Protein AF-A0A969TXZ0-F1 (afdb_monomer)

Foldseek 3Di:
DPPQQFQDKAWEFQDAPNDGPDIDMDTDRPHNDDDDPVRNVVVNVVSPVVSVVVNVVVVVVVVVVVVVVVVVLLVVQVVQCVVVVVVPLVGAGDADPDPSNVVSVVVNVVSVVVVVVVVVVVVVVVVVVVVVVVVVVVVVVVVVVVVVVVVVVVVVVVVVVVVVVVVVVVVVVVVVVVVVVVVVVVVVVVVLVVLVVLLVVLVVLLVVLVVVLVVLVVVLVVLVVVLVVLVVQLVVLVVQLVVLVVQLVVLVVVPPVSVVSNVVSVVSNVVSVVSNVVSVVVNVVSVVSNVVSVVSSVVSVVSSVVSVVVSVVSVD

Mean predicted aligned error: 15.04 Å

Radius of gyration: 91.92 Å; Cα contacts (8 Å, |Δi|>4): 209; chains: 1; bounding box: 161×33×243 Å

Nearest PDB structures (foldseek):
  3ja6-assembly1_H  TM=8.086E-01  e=2.091E-06  Escherichia coli
  3zx6-assembly1_B  TM=7.029E-01  e=2.644E-06  Archaeoglobus fulgidus DSM 4304
  8c5v-assembly1_I  TM=4.673E-01  e=7.355E-08  Escherichia coli
  5xg2-assembly1_A  TM=8.394E-01  e=2.316E+00  Pyrococcus yayanosii CH1

pLDDT: mean 90.19, std 7.58, range [43.88, 98.38]

Sequence (316 aa):
MAAFNVKANLVAPLNVGGELIGLLIAHQCLEPRNWDNVEIDFFAQIAIQVGLALDRASLLEAQKVAKEQLQRRALGLLMEVEPIGKGDLTIRAKVTDDEIGTLADSYNSTVENLCKIVKQVKVAAQQVAITTNQNEAIAQALTEGAEQQSEETAAALKRIQTMTDSIFAVASSIEQAETAVRHASKAVETGDNAMNRTVDGMMAIQQTTAQTAKKVKKLGESSQEISKVISLISNFASQTNLLALNASIEAARAGEEGRGFAIVAEEVRILAQQSAEATGEIEKIVAAIQRETKEVVAAMEEGTEQAIAGSGLVDE

Structure (mmCIF, N/CA/C/O backbone):
data_AF-A0A969TXZ0-F1
#
_entry.id   AF-A0A969TXZ0-F1
#
loop_
_atom_site.group_PDB
_atom_site.id
_atom_site.type_symbol
_atom_site.label_atom_id
_atom_site.label_alt_id
_atom_site.label_comp_id
_atom_site.label_asym_id
_atom_site.label_entity_id
_atom_site.label_seq_id
_atom_site.pdbx_PDB_ins_code
_atom_site.Cartn_x
_atom_site.Cartn_y
_atom_site.Cartn_z
_atom_site.occupancy
_atom_site.B_iso_or_equiv
_atom_site.auth_seq_id
_atom_site.auth_comp_id
_atom_site.auth_asym_id
_atom_site.auth_atom_id
_atom_site.pdbx_PDB_model_num
ATOM 1 N N . MET A 1 1 ? 66.457 20.605 -130.710 1.00 43.88 1 MET A N 1
ATOM 2 C CA . MET A 1 1 ? 67.271 19.415 -130.388 1.00 43.88 1 MET A CA 1
ATOM 3 C C . MET A 1 1 ? 68.045 19.047 -131.635 1.00 43.88 1 MET A C 1
ATOM 5 O O . MET A 1 1 ? 67.426 18.733 -132.641 1.00 43.88 1 MET A O 1
ATOM 9 N N . ALA A 1 2 ? 69.367 19.210 -131.601 1.00 46.53 2 ALA A N 1
ATOM 10 C CA . ALA A 1 2 ? 70.243 18.771 -132.680 1.00 46.53 2 ALA A CA 1
ATOM 11 C C . ALA A 1 2 ? 70.043 17.265 -132.904 1.00 46.53 2 ALA A C 1
ATOM 13 O O . ALA A 1 2 ? 69.946 16.521 -131.929 1.00 46.53 2 ALA A O 1
ATOM 14 N N . ALA A 1 3 ? 69.942 16.824 -134.160 1.00 55.19 3 ALA A N 1
ATOM 15 C CA . ALA A 1 3 ? 69.933 15.402 -134.474 1.00 55.19 3 ALA A CA 1
ATOM 16 C C . ALA A 1 3 ? 71.273 14.825 -134.005 1.00 55.19 3 ALA A C 1
ATOM 18 O O . ALA A 1 3 ? 72.313 15.098 -134.608 1.00 55.19 3 ALA A O 1
ATOM 19 N N . PHE A 1 4 ? 71.264 14.102 -132.882 1.00 63.69 4 PHE A N 1
ATOM 20 C CA . PHE A 1 4 ? 72.437 13.372 -132.426 1.00 63.69 4 PHE A CA 1
ATOM 21 C C . PHE A 1 4 ? 72.821 12.428 -133.559 1.00 63.69 4 PHE A C 1
ATOM 23 O O . PHE A 1 4 ? 72.035 11.571 -133.956 1.00 63.69 4 PHE A O 1
ATOM 30 N N . ASN A 1 5 ? 73.998 12.638 -134.137 1.00 74.62 5 ASN A N 1
ATOM 31 C CA . ASN A 1 5 ? 74.473 11.887 -135.290 1.00 74.62 5 ASN A CA 1
ATOM 32 C C . ASN A 1 5 ? 74.999 10.526 -134.800 1.00 74.62 5 ASN A C 1
ATOM 34 O O . ASN A 1 5 ? 76.179 10.223 -134.942 1.00 74.62 5 ASN A O 1
ATOM 38 N N . VAL A 1 6 ? 74.140 9.756 -134.120 1.00 79.12 6 VAL A N 1
ATOM 39 C CA . VAL A 1 6 ? 74.495 8.521 -133.412 1.00 79.12 6 VAL A CA 1
ATOM 40 C C . VAL A 1 6 ? 75.071 7.535 -134.421 1.00 79.12 6 VAL A C 1
ATOM 42 O O . VAL A 1 6 ? 74.392 7.114 -135.355 1.00 79.12 6 VAL A O 1
ATOM 45 N N . LYS A 1 7 ? 76.344 7.186 -134.240 1.00 79.25 7 LYS A N 1
ATOM 46 C CA . LYS A 1 7 ? 77.072 6.231 -135.081 1.00 79.25 7 LYS A CA 1
ATOM 47 C C . LYS A 1 7 ? 77.151 4.840 -134.447 1.00 79.25 7 LYS A C 1
ATOM 49 O O . LYS A 1 7 ? 77.321 3.874 -135.179 1.00 79.25 7 LYS A O 1
ATOM 54 N N . ALA A 1 8 ? 76.994 4.734 -133.125 1.00 81.75 8 ALA A N 1
ATOM 55 C CA . ALA A 1 8 ? 76.817 3.476 -132.394 1.00 81.75 8 ALA A CA 1
ATOM 56 C C . ALA A 1 8 ? 76.054 3.714 -131.077 1.00 81.75 8 ALA A C 1
ATOM 58 O O . ALA A 1 8 ? 76.125 4.806 -130.504 1.00 81.75 8 ALA A O 1
ATOM 59 N N . ASN A 1 9 ? 75.336 2.704 -130.579 1.00 84.94 9 ASN A N 1
ATOM 60 C CA . ASN A 1 9 ? 74.661 2.749 -129.282 1.00 84.94 9 ASN A CA 1
ATOM 61 C C . ASN A 1 9 ? 74.889 1.468 -128.474 1.00 84.94 9 ASN A C 1
ATOM 63 O O . ASN A 1 9 ? 75.177 0.408 -129.021 1.00 84.94 9 ASN A O 1
ATOM 67 N N . LEU A 1 10 ? 74.749 1.599 -127.162 1.00 86.62 10 LEU A N 1
ATOM 68 C CA . LEU A 1 10 ? 74.739 0.502 -126.213 1.00 86.62 10 LEU A CA 1
ATOM 69 C C . LEU A 1 10 ? 73.491 0.666 -125.351 1.00 86.62 10 LEU A C 1
ATOM 71 O O . LEU A 1 10 ? 73.213 1.769 -124.877 1.00 86.62 10 LEU A O 1
ATOM 75 N N . VAL A 1 11 ? 72.715 -0.400 -125.195 1.00 86.00 11 VAL A N 1
ATOM 76 C CA . VAL A 1 11 ? 71.432 -0.362 -124.489 1.00 86.00 11 VAL A CA 1
ATOM 77 C C . VAL A 1 11 ? 71.418 -1.476 -123.460 1.00 86.00 11 VAL A C 1
ATOM 79 O O . VAL A 1 11 ? 71.629 -2.633 -123.809 1.00 86.00 11 VAL A O 1
ATOM 82 N N . ALA A 1 12 ? 71.144 -1.131 -122.207 1.00 87.75 12 ALA A N 1
ATOM 83 C CA . ALA A 1 12 ? 70.962 -2.091 -121.132 1.00 87.75 12 ALA A CA 1
ATOM 84 C C . ALA A 1 12 ? 69.623 -1.839 -120.418 1.00 87.75 12 ALA A C 1
ATOM 86 O O . ALA A 1 12 ? 69.274 -0.685 -120.155 1.00 87.75 12 ALA A O 1
ATOM 87 N N . PRO A 1 13 ? 68.845 -2.889 -120.114 1.00 85.31 13 PRO A N 1
ATOM 88 C CA . PRO A 1 13 ? 67.580 -2.751 -119.405 1.00 85.31 13 PRO A CA 1
ATOM 89 C C . PRO A 1 13 ? 67.790 -2.370 -117.936 1.00 85.31 13 PRO A C 1
ATOM 91 O O . PRO A 1 13 ? 68.625 -2.954 -117.247 1.00 85.31 13 PRO A O 1
ATOM 94 N N . LEU A 1 14 ? 67.000 -1.415 -117.447 1.00 85.56 14 LEU A N 1
ATOM 95 C CA . LEU A 1 14 ? 66.867 -1.114 -116.024 1.00 85.56 14 LEU A CA 1
ATOM 96 C C . LEU A 1 14 ? 65.669 -1.895 -115.491 1.00 85.56 14 LEU A C 1
ATOM 98 O O . LEU A 1 14 ? 64.522 -1.500 -115.702 1.00 85.56 14 LEU A O 1
ATOM 102 N N . ASN A 1 15 ? 65.945 -3.006 -114.813 1.00 81.69 15 ASN A N 1
ATOM 103 C CA . ASN A 1 15 ? 64.915 -3.817 -114.176 1.00 81.69 15 ASN A CA 1
ATOM 104 C C . ASN A 1 15 ? 64.853 -3.511 -112.674 1.00 81.69 15 ASN A C 1
ATOM 106 O O . ASN A 1 15 ? 65.885 -3.490 -112.003 1.00 81.69 15 ASN A O 1
ATOM 110 N N . VAL A 1 16 ? 63.643 -3.322 -112.148 1.00 78.62 16 VAL A N 1
ATOM 111 C CA . VAL A 1 16 ? 63.343 -3.164 -110.716 1.00 78.62 16 VAL A CA 1
ATOM 112 C C . VAL A 1 16 ? 62.258 -4.169 -110.350 1.00 78.62 16 VAL A C 1
ATOM 114 O O . VAL A 1 16 ? 61.246 -4.251 -111.036 1.00 78.62 16 VAL A O 1
ATOM 117 N N . GLY A 1 17 ? 62.486 -5.002 -109.331 1.00 69.56 17 GLY A N 1
ATOM 118 C CA . GLY A 1 17 ? 61.510 -6.020 -108.912 1.00 69.56 17 GLY A CA 1
ATOM 119 C C . GLY A 1 17 ? 61.136 -7.059 -109.985 1.00 69.56 17 GLY A C 1
ATOM 120 O O . GLY A 1 17 ? 60.112 -7.720 -109.858 1.00 69.56 17 GLY A O 1
ATOM 121 N N . GLY A 1 18 ? 61.941 -7.207 -111.045 1.00 74.12 18 GLY A N 1
ATOM 122 C CA . GLY A 1 18 ? 61.637 -8.071 -112.195 1.00 74.12 18 GLY A CA 1
ATOM 123 C C . GLY A 1 18 ? 60.862 -7.389 -113.329 1.00 74.12 18 GLY A C 1
ATOM 124 O O . GLY A 1 18 ? 60.697 -8.001 -114.382 1.00 74.12 18 GLY A O 1
ATOM 125 N N . GLU A 1 19 ? 60.455 -6.127 -113.166 1.00 80.19 19 GLU A N 1
ATOM 126 C CA . GLU A 1 19 ? 59.817 -5.321 -114.210 1.00 80.19 19 GLU A CA 1
ATOM 127 C C . GLU A 1 19 ? 60.813 -4.355 -114.868 1.00 80.19 19 GLU A C 1
ATOM 129 O O . GLU A 1 19 ? 61.656 -3.749 -114.202 1.00 80.19 19 GLU A O 1
ATOM 134 N N . LEU A 1 20 ? 60.718 -4.199 -116.193 1.00 83.69 20 LEU A N 1
ATOM 135 C CA . LEU A 1 20 ? 61.519 -3.242 -116.959 1.00 83.69 20 LEU A CA 1
ATOM 136 C C . LEU A 1 20 ? 60.967 -1.828 -116.751 1.00 83.69 20 LEU A C 1
ATOM 138 O O . LEU A 1 20 ? 59.954 -1.462 -117.344 1.00 83.69 20 LEU A O 1
ATOM 142 N N . ILE A 1 21 ? 61.655 -1.019 -115.950 1.00 84.88 21 ILE A N 1
ATOM 143 C CA . ILE A 1 21 ? 61.239 0.360 -115.647 1.00 84.88 21 ILE A CA 1
ATOM 144 C C . ILE A 1 21 ? 61.832 1.392 -116.614 1.00 84.88 21 ILE A C 1
ATOM 146 O O . ILE A 1 21 ? 61.378 2.533 -116.672 1.00 84.88 21 ILE A O 1
ATOM 150 N N . GLY A 1 22 ? 62.854 1.011 -117.383 1.00 86.38 22 GLY A N 1
ATOM 151 C CA . GLY A 1 22 ? 63.493 1.895 -118.351 1.00 86.38 22 GLY A CA 1
ATOM 152 C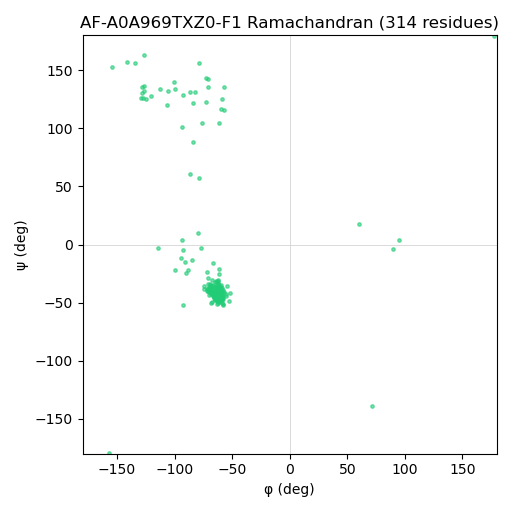 C . GLY A 1 22 ? 64.675 1.251 -119.067 1.00 86.38 22 GLY A C 1
ATOM 153 O O . GLY A 1 22 ? 65.032 0.104 -118.813 1.00 86.38 22 GLY A O 1
ATOM 154 N N . LEU A 1 23 ? 65.301 2.003 -119.972 1.00 88.06 23 LEU A N 1
ATOM 155 C CA . LEU A 1 23 ? 66.505 1.588 -120.693 1.00 88.06 23 LEU A CA 1
ATOM 156 C C . LEU A 1 23 ? 67.630 2.580 -120.400 1.00 88.06 23 LEU A C 1
ATOM 158 O O . LEU A 1 23 ? 67.461 3.786 -120.579 1.00 88.06 23 LEU A O 1
ATOM 162 N N . LEU A 1 24 ? 68.786 2.073 -119.983 1.00 87.06 24 LEU A N 1
ATOM 163 C CA . LEU A 1 24 ? 70.019 2.841 -119.929 1.00 87.06 24 LEU A CA 1
ATOM 164 C C . LEU A 1 24 ? 70.657 2.799 -121.318 1.00 87.06 24 LEU A C 1
ATOM 166 O O . LEU A 1 24 ? 70.922 1.719 -121.846 1.00 87.06 24 LEU A O 1
ATOM 170 N N . ILE A 1 25 ? 70.876 3.964 -121.925 1.00 87.94 25 ILE A N 1
ATOM 171 C CA . ILE A 1 25 ? 71.382 4.071 -123.296 1.00 87.94 25 ILE A CA 1
ATOM 172 C C . ILE A 1 25 ? 72.645 4.927 -123.306 1.00 87.94 25 ILE A C 1
ATOM 174 O O . ILE A 1 25 ? 72.625 6.071 -122.855 1.00 87.94 25 ILE A O 1
ATOM 178 N N . ALA A 1 26 ? 73.732 4.392 -123.856 1.00 85.25 26 ALA A N 1
ATOM 179 C CA . ALA A 1 26 ? 74.931 5.151 -124.186 1.00 85.25 26 ALA A CA 1
ATOM 180 C C . ALA A 1 26 ? 75.012 5.353 -125.702 1.00 85.25 26 ALA A C 1
ATOM 182 O O . ALA A 1 26 ? 74.854 4.412 -126.481 1.00 85.25 26 ALA A O 1
ATOM 183 N N . HIS A 1 27 ? 75.270 6.589 -126.125 1.00 87.31 27 HIS A N 1
ATOM 184 C CA . HIS A 1 27 ? 75.394 6.966 -127.531 1.00 87.31 27 HIS A CA 1
ATOM 185 C C . HIS A 1 27 ? 76.833 7.378 -127.856 1.00 87.31 27 HIS A C 1
ATOM 187 O O . HIS A 1 27 ? 77.411 8.205 -127.155 1.00 87.31 27 HIS A O 1
ATOM 193 N N . GLN A 1 28 ? 77.382 6.875 -128.964 1.00 81.38 28 GLN A N 1
ATOM 194 C CA . GLN A 1 28 ? 78.609 7.383 -129.581 1.00 81.38 28 GLN A CA 1
ATOM 195 C C . GLN A 1 28 ? 78.234 8.151 -130.853 1.00 81.38 28 GLN A C 1
ATOM 197 O O . GLN A 1 28 ? 77.616 7.595 -131.761 1.00 81.38 28 GLN A O 1
ATOM 202 N N . CYS A 1 29 ? 78.578 9.437 -130.915 1.00 83.06 29 CYS A N 1
ATOM 203 C CA . CYS A 1 29 ? 78.119 10.350 -131.973 1.00 83.06 29 CYS A CA 1
ATOM 204 C C . CYS A 1 29 ? 79.242 10.875 -132.881 1.00 83.06 29 CYS A C 1
ATOM 206 O O . CYS A 1 29 ? 78.957 11.618 -133.817 1.00 83.06 29 CYS A O 1
ATOM 208 N N . LEU A 1 30 ? 80.502 10.524 -132.601 1.00 78.94 30 LEU A N 1
ATOM 209 C CA . LEU A 1 30 ? 81.665 11.006 -133.355 1.00 78.94 30 LEU A CA 1
ATOM 210 C C . LEU A 1 30 ? 82.050 10.060 -134.501 1.00 78.94 30 LEU A C 1
ATOM 212 O O . LEU A 1 30 ? 82.120 10.492 -135.647 1.00 78.94 30 LEU A O 1
ATOM 216 N N . GLU A 1 31 ? 82.231 8.769 -134.216 1.00 77.56 31 GLU A N 1
ATOM 217 C CA . GLU A 1 31 ? 82.693 7.765 -135.188 1.00 77.56 31 GLU A CA 1
ATOM 218 C C . GLU A 1 31 ? 81.972 6.416 -135.002 1.00 77.56 31 GLU A C 1
ATOM 220 O O . GLU A 1 31 ? 81.467 6.145 -133.905 1.00 77.56 31 GLU A O 1
ATOM 225 N N . PRO A 1 32 ? 81.900 5.556 -136.043 1.00 78.38 32 PRO A N 1
ATOM 226 C CA . PRO A 1 32 ? 81.440 4.177 -135.891 1.00 78.38 32 PRO A CA 1
ATOM 227 C C . PRO A 1 32 ? 82.321 3.430 -134.884 1.00 78.38 32 PRO A C 1
ATOM 229 O O . PRO A 1 32 ? 83.539 3.385 -135.035 1.00 78.38 32 PRO A O 1
ATOM 232 N N . ARG A 1 33 ? 81.703 2.841 -133.858 1.00 81.44 33 ARG A N 1
ATOM 233 C CA . ARG A 1 33 ? 82.394 2.114 -132.787 1.00 81.44 33 ARG A CA 1
ATOM 234 C C . ARG A 1 33 ? 81.813 0.715 -132.654 1.00 81.44 33 ARG A C 1
ATOM 236 O O . ARG A 1 33 ? 80.597 0.572 -132.566 1.00 81.44 33 ARG A O 1
ATOM 243 N N . ASN A 1 34 ? 82.685 -0.287 -132.595 1.00 80.81 34 ASN A N 1
ATOM 244 C CA . ASN A 1 34 ? 82.322 -1.617 -132.120 1.00 80.81 34 ASN A CA 1
ATOM 245 C C . ASN A 1 34 ? 82.629 -1.675 -130.621 1.00 80.81 34 ASN A C 1
ATOM 247 O O . ASN A 1 34 ? 83.716 -1.273 -130.213 1.00 80.81 34 ASN A O 1
ATOM 251 N N . TRP A 1 35 ? 81.659 -2.092 -129.814 1.00 82.06 35 TRP A N 1
ATOM 252 C CA . TRP A 1 35 ? 81.823 -2.205 -128.366 1.00 82.06 35 TRP A CA 1
ATOM 253 C C . TRP A 1 35 ? 82.418 -3.567 -128.027 1.00 82.06 35 TRP A C 1
ATOM 255 O O . TRP A 1 35 ? 81.912 -4.588 -128.495 1.00 82.06 35 TRP A O 1
ATOM 265 N N . ASP A 1 36 ? 83.463 -3.587 -127.207 1.00 85.06 36 ASP A N 1
ATOM 266 C CA . ASP A 1 36 ? 84.055 -4.843 -126.748 1.00 85.06 36 ASP A CA 1
ATOM 267 C C . ASP A 1 36 ? 83.217 -5.468 -125.623 1.00 85.06 36 ASP A C 1
ATOM 269 O O . ASP A 1 36 ? 82.524 -4.768 -124.881 1.00 85.06 36 ASP A O 1
ATOM 273 N N . ASN A 1 37 ? 83.318 -6.791 -125.444 1.00 84.19 37 ASN A N 1
ATOM 274 C CA . ASN A 1 37 ? 82.537 -7.524 -124.434 1.00 84.19 37 ASN A CA 1
ATOM 275 C C . ASN A 1 37 ? 82.707 -6.958 -123.014 1.00 84.19 37 ASN A C 1
ATOM 277 O O . ASN A 1 37 ? 81.738 -6.884 -122.270 1.00 84.19 37 ASN A O 1
ATOM 281 N N . VAL A 1 38 ? 83.904 -6.475 -122.662 1.00 85.94 38 VAL A N 1
ATOM 282 C CA . VAL A 1 38 ? 84.164 -5.846 -121.354 1.00 85.94 38 VAL A CA 1
ATOM 283 C C . VAL A 1 38 ? 83.335 -4.569 -121.166 1.00 85.94 38 VAL A C 1
ATOM 285 O O . VAL A 1 38 ? 82.860 -4.298 -120.067 1.00 85.94 38 VAL A O 1
ATOM 288 N N . GLU A 1 39 ? 83.134 -3.791 -122.232 1.00 85.19 39 GLU A N 1
ATOM 289 C CA . GLU A 1 39 ? 82.354 -2.549 -122.196 1.00 85.19 39 GLU A CA 1
ATOM 290 C C . GLU A 1 39 ? 80.850 -2.835 -122.121 1.00 85.19 39 GLU A C 1
ATOM 292 O O . GLU A 1 39 ? 80.127 -2.152 -121.394 1.00 85.19 39 GLU A O 1
ATOM 297 N N . ILE A 1 40 ? 80.394 -3.875 -122.829 1.00 84.25 40 ILE A N 1
ATOM 298 C CA . ILE A 1 40 ? 79.012 -4.369 -122.775 1.00 84.25 40 ILE A CA 1
ATOM 299 C C . ILE A 1 40 ? 78.689 -4.878 -121.361 1.00 84.25 40 ILE A C 1
ATOM 301 O O . ILE A 1 40 ? 77.702 -4.439 -120.766 1.00 84.25 40 ILE A O 1
ATOM 305 N N . ASP A 1 41 ? 79.540 -5.744 -120.801 1.00 85.75 41 ASP A N 1
ATOM 306 C CA . ASP A 1 41 ? 79.361 -6.333 -119.468 1.00 85.75 41 ASP A CA 1
ATOM 307 C C . ASP A 1 41 ? 79.398 -5.265 -118.370 1.00 85.75 41 ASP A C 1
ATOM 309 O O . ASP A 1 41 ? 78.544 -5.245 -117.481 1.00 85.75 41 ASP A O 1
ATOM 313 N N . PHE A 1 42 ? 80.342 -4.323 -118.456 1.00 87.00 42 PHE A N 1
ATOM 314 C CA . PHE A 1 42 ? 80.434 -3.211 -117.513 1.00 87.00 42 PHE A CA 1
ATOM 315 C C . PHE A 1 42 ? 79.172 -2.340 -117.531 1.00 87.00 42 PHE A C 1
ATOM 317 O O . PHE A 1 42 ? 78.638 -1.985 -116.479 1.00 87.00 42 PHE A O 1
ATOM 324 N N . PHE A 1 43 ? 78.644 -2.022 -118.713 1.00 88.44 43 PHE A N 1
ATOM 325 C CA . PHE A 1 43 ? 77.432 -1.218 -118.832 1.00 88.44 43 PHE A CA 1
ATOM 326 C C . PHE A 1 43 ? 76.175 -1.959 -118.365 1.00 88.44 43 PHE A C 1
ATOM 328 O O . PHE A 1 43 ? 75.310 -1.356 -117.726 1.00 88.44 43 PHE A O 1
ATOM 335 N N . ALA A 1 44 ? 76.086 -3.268 -118.616 1.00 84.62 44 ALA A N 1
ATOM 336 C CA . ALA A 1 44 ? 75.037 -4.112 -118.052 1.00 84.62 44 ALA A CA 1
ATOM 337 C C . ALA A 1 44 ? 75.108 -4.135 -116.514 1.00 84.62 44 ALA A C 1
ATOM 339 O O . ALA A 1 44 ? 74.082 -4.017 -115.844 1.00 84.62 44 ALA A O 1
ATOM 340 N N . GLN A 1 45 ? 76.313 -4.196 -115.939 1.00 86.94 45 GLN A N 1
ATOM 341 C CA . GLN A 1 45 ? 76.518 -4.132 -114.492 1.00 86.94 45 GLN A CA 1
ATOM 342 C C . GLN A 1 45 ? 76.125 -2.766 -113.907 1.00 86.94 45 GLN A C 1
ATOM 344 O O . GLN A 1 45 ? 75.503 -2.719 -112.843 1.00 86.94 45 GLN A O 1
ATOM 349 N N . ILE A 1 46 ? 76.404 -1.663 -114.615 1.00 87.50 46 ILE A N 1
ATOM 350 C CA . ILE A 1 46 ? 75.902 -0.327 -114.253 1.00 87.50 46 ILE A CA 1
ATOM 351 C C . ILE A 1 46 ? 74.374 -0.312 -114.272 1.00 87.50 46 ILE A C 1
ATOM 353 O O . ILE A 1 46 ? 73.767 0.154 -113.312 1.00 87.50 46 ILE A O 1
ATOM 357 N N . ALA A 1 47 ? 73.739 -0.836 -115.322 1.00 85.75 47 ALA A N 1
ATOM 358 C CA . ALA A 1 47 ? 72.282 -0.875 -115.414 1.00 85.75 47 ALA A CA 1
ATOM 359 C C . ALA A 1 47 ? 71.650 -1.677 -114.259 1.00 85.75 47 ALA A C 1
ATOM 361 O O . ALA A 1 47 ? 70.674 -1.225 -113.661 1.00 85.75 47 ALA A O 1
ATOM 362 N N . ILE A 1 48 ? 72.254 -2.802 -113.861 1.00 86.25 48 ILE A N 1
ATOM 363 C CA . ILE A 1 48 ? 71.827 -3.577 -112.684 1.00 86.25 48 ILE A CA 1
ATOM 364 C C . ILE A 1 48 ? 71.987 -2.764 -111.391 1.00 86.25 48 ILE A C 1
ATOM 366 O O . ILE A 1 48 ? 71.062 -2.721 -110.579 1.00 86.25 48 ILE A O 1
ATOM 370 N N . GLN A 1 49 ? 73.130 -2.099 -111.182 1.00 87.12 49 GLN A N 1
ATOM 371 C CA . GLN A 1 49 ? 73.342 -1.283 -109.979 1.00 87.12 49 GLN A CA 1
ATOM 372 C C . GLN A 1 49 ? 72.393 -0.083 -109.908 1.00 87.12 49 GLN A C 1
ATOM 374 O O . GLN A 1 49 ? 71.885 0.228 -108.832 1.00 87.12 49 GLN A O 1
ATOM 379 N N . VAL A 1 50 ? 72.119 0.564 -111.042 1.00 87.00 50 VAL A N 1
ATOM 380 C CA . VAL A 1 50 ? 71.148 1.660 -111.140 1.00 87.00 50 VAL A CA 1
ATOM 381 C C . VAL A 1 50 ? 69.732 1.151 -110.860 1.00 87.00 50 VAL A C 1
ATOM 383 O O . VAL A 1 50 ? 69.007 1.797 -110.107 1.00 87.00 50 VAL A O 1
ATOM 386 N N . GLY A 1 51 ? 69.358 -0.024 -111.378 1.00 84.69 51 GLY A N 1
ATOM 387 C CA . GLY A 1 51 ? 68.092 -0.685 -111.047 1.00 84.69 51 GLY A CA 1
ATOM 388 C C . GLY A 1 51 ? 67.950 -0.941 -109.543 1.00 84.69 51 GLY A C 1
ATOM 389 O O . GLY A 1 51 ? 67.001 -0.475 -108.922 1.00 84.69 51 GLY A O 1
ATOM 390 N N . LEU A 1 52 ? 68.942 -1.575 -108.912 1.00 86.19 52 LEU A N 1
ATOM 391 C CA . LEU A 1 52 ? 68.942 -1.826 -107.462 1.00 86.19 52 LEU A CA 1
ATOM 392 C C . LEU A 1 52 ? 68.886 -0.535 -106.625 1.00 86.19 52 LEU A C 1
ATOM 394 O O . LEU A 1 52 ? 68.226 -0.492 -105.585 1.00 86.19 52 LEU A O 1
ATOM 398 N N . ALA A 1 53 ? 69.573 0.525 -107.057 1.00 86.56 53 ALA A N 1
ATOM 399 C CA . ALA A 1 53 ? 69.537 1.818 -106.379 1.00 86.56 53 ALA A CA 1
ATOM 400 C C . ALA A 1 53 ? 68.153 2.484 -106.475 1.00 86.56 53 ALA A C 1
ATOM 402 O O . ALA A 1 53 ? 67.683 3.043 -105.483 1.00 86.56 53 ALA A O 1
ATOM 403 N N . LEU A 1 54 ? 67.493 2.396 -107.636 1.00 85.19 54 LEU A N 1
ATOM 404 C CA . LEU A 1 54 ? 66.130 2.894 -107.847 1.00 85.19 54 LEU A CA 1
ATOM 405 C C . LEU A 1 54 ? 65.105 2.119 -107.011 1.00 85.19 54 LEU A C 1
ATOM 407 O O . LEU A 1 54 ? 64.259 2.739 -106.367 1.00 85.19 54 LEU A O 1
ATOM 411 N N . ASP A 1 55 ? 65.225 0.791 -106.946 1.00 84.56 55 ASP A N 1
ATOM 412 C CA . ASP A 1 55 ? 64.384 -0.059 -106.095 1.00 84.56 55 ASP A CA 1
ATOM 413 C C . ASP A 1 55 ? 64.494 0.357 -104.621 1.00 84.56 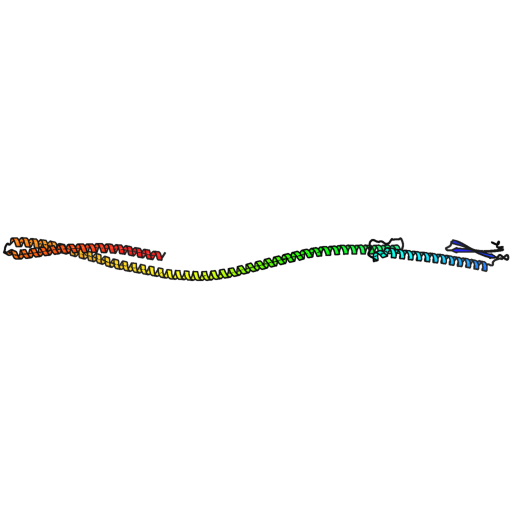55 ASP A C 1
ATOM 415 O O . ASP A 1 55 ? 63.502 0.694 -103.969 1.00 84.56 55 ASP A O 1
ATOM 419 N N . ARG A 1 56 ? 65.729 0.475 -104.117 1.00 86.12 56 ARG A N 1
ATOM 420 C CA . ARG A 1 56 ? 65.992 0.907 -102.740 1.00 86.12 56 ARG A CA 1
ATOM 421 C C . ARG A 1 56 ? 65.485 2.321 -102.456 1.00 86.12 56 ARG A C 1
ATOM 423 O O . ARG A 1 56 ? 64.980 2.567 -101.362 1.00 86.12 56 ARG A O 1
ATOM 430 N N . ALA A 1 57 ? 65.621 3.246 -103.406 1.00 85.94 57 ALA A N 1
ATOM 431 C CA . ALA A 1 57 ? 65.098 4.602 -103.266 1.00 85.94 57 ALA A CA 1
ATOM 432 C C . ALA A 1 57 ? 63.565 4.600 -103.150 1.00 85.94 57 ALA A C 1
ATOM 434 O O . ALA A 1 57 ? 63.024 5.274 -102.275 1.00 85.94 57 ALA A O 1
ATOM 435 N N . SER A 1 58 ? 62.875 3.792 -103.963 1.00 83.75 58 SER A N 1
ATOM 436 C CA . SER A 1 58 ? 61.415 3.661 -103.904 1.00 83.75 58 SER A CA 1
ATOM 437 C C . SER A 1 58 ? 60.929 3.028 -102.592 1.00 83.75 58 SER A C 1
ATOM 439 O O . SER A 1 58 ? 59.986 3.530 -101.983 1.00 83.75 58 SER A O 1
ATOM 441 N N . LEU A 1 59 ? 61.627 2.002 -102.089 1.00 85.69 59 LEU A N 1
ATOM 442 C CA . LEU A 1 59 ? 61.354 1.367 -100.795 1.00 85.69 59 LEU A CA 1
ATOM 443 C C . LEU A 1 59 ? 61.549 2.329 -99.617 1.00 85.69 59 LEU A C 1
ATOM 445 O O . LEU A 1 59 ? 60.728 2.354 -98.700 1.00 85.69 59 LEU A O 1
ATOM 449 N N . LEU A 1 60 ? 62.620 3.129 -99.628 1.00 86.81 60 LEU A N 1
ATOM 450 C CA . LEU A 1 60 ? 62.869 4.134 -98.591 1.00 86.81 60 LEU A CA 1
ATOM 451 C C . LEU A 1 60 ? 61.805 5.235 -98.604 1.00 86.81 60 LEU A C 1
ATOM 453 O O . LEU A 1 60 ? 61.349 5.644 -97.535 1.00 86.81 60 LEU A O 1
ATOM 457 N N . GLU A 1 61 ? 61.379 5.682 -99.786 1.00 86.69 61 GLU A N 1
ATOM 458 C CA . GLU A 1 61 ? 60.303 6.666 -99.912 1.00 86.69 61 GLU A CA 1
ATOM 459 C C . GLU A 1 61 ? 58.966 6.084 -99.424 1.00 86.69 61 GLU A C 1
ATOM 461 O O . GLU A 1 61 ? 58.276 6.718 -98.627 1.00 86.69 61 GLU A O 1
ATOM 466 N N . ALA A 1 62 ? 58.645 4.836 -99.782 1.00 84.94 62 ALA A N 1
ATOM 467 C CA . ALA A 1 62 ? 57.461 4.137 -99.284 1.00 84.94 62 ALA A CA 1
ATOM 468 C C . ALA A 1 62 ? 57.476 3.975 -97.750 1.00 84.94 62 ALA A C 1
ATOM 470 O O . ALA A 1 62 ? 56.468 4.239 -97.092 1.00 84.94 62 ALA A O 1
ATOM 471 N N . GLN A 1 63 ? 58.620 3.612 -97.153 1.00 87.31 63 GLN A N 1
ATOM 472 C CA . GLN A 1 63 ? 58.771 3.543 -95.693 1.00 87.31 63 GLN A CA 1
ATOM 473 C C . GLN A 1 63 ? 58.625 4.912 -95.025 1.00 87.31 63 GLN A C 1
ATOM 475 O O . GLN A 1 63 ? 58.015 5.017 -93.958 1.00 87.31 63 GLN A O 1
ATOM 480 N N . LYS A 1 64 ? 59.175 5.968 -95.632 1.00 87.00 64 LYS A N 1
ATOM 481 C CA . LYS A 1 64 ? 59.069 7.333 -95.114 1.00 87.00 64 LYS A CA 1
ATOM 482 C C . LYS A 1 64 ? 57.619 7.810 -95.125 1.00 87.00 64 LYS A C 1
ATOM 484 O O . LYS A 1 64 ? 57.141 8.280 -94.094 1.00 87.00 64 LYS A O 1
ATOM 489 N N . VAL A 1 65 ? 56.904 7.608 -96.232 1.00 87.81 65 VAL A N 1
ATOM 490 C CA . VAL A 1 65 ? 55.475 7.932 -96.352 1.00 87.81 65 VAL A CA 1
ATOM 491 C C . VAL A 1 65 ? 54.648 7.137 -95.338 1.00 87.81 65 VAL A C 1
ATOM 493 O O . VAL A 1 65 ? 53.839 7.730 -94.625 1.00 87.81 65 VAL A O 1
ATOM 496 N N . ALA A 1 66 ? 54.892 5.830 -95.189 1.00 85.25 66 ALA A N 1
ATOM 497 C CA . ALA A 1 66 ? 54.201 4.999 -94.201 1.00 85.25 66 ALA A CA 1
ATOM 498 C C . ALA A 1 66 ? 54.454 5.473 -92.758 1.00 85.25 66 ALA A C 1
ATOM 500 O O . ALA A 1 66 ? 53.521 5.560 -91.957 1.00 85.25 66 ALA A O 1
ATOM 501 N N . LYS A 1 67 ? 55.696 5.851 -92.425 1.00 86.31 67 LYS A N 1
ATOM 502 C CA . LYS A 1 67 ? 56.049 6.404 -91.109 1.00 86.31 67 LYS A CA 1
ATOM 503 C C . LYS A 1 67 ? 55.368 7.747 -90.852 1.00 86.31 67 LYS A C 1
ATOM 505 O O . LYS A 1 67 ? 54.823 7.948 -89.768 1.00 86.31 67 LYS A O 1
ATOM 510 N N . GLU A 1 68 ? 55.390 8.662 -91.819 1.00 88.56 68 GLU A N 1
ATOM 511 C CA . GLU A 1 68 ? 54.714 9.959 -91.706 1.00 88.56 68 GLU A CA 1
ATOM 512 C C . GLU A 1 68 ? 53.197 9.786 -91.556 1.00 88.56 68 GLU A C 1
ATOM 514 O O . GLU A 1 68 ? 52.569 10.469 -90.744 1.00 88.56 68 GLU A O 1
ATOM 519 N N . GLN A 1 69 ? 52.605 8.835 -92.281 1.00 85.75 69 GLN A N 1
ATOM 520 C CA . GLN A 1 69 ? 51.191 8.499 -92.166 1.00 85.75 69 GLN A CA 1
ATOM 521 C C . GLN A 1 69 ? 50.862 7.926 -90.783 1.00 85.75 69 GLN A C 1
ATOM 523 O O . GLN A 1 69 ? 49.901 8.376 -90.158 1.00 85.75 69 GLN A O 1
ATOM 528 N N . LEU A 1 70 ? 51.678 7.006 -90.260 1.00 85.25 70 LEU A N 1
ATOM 529 C CA . LEU A 1 70 ? 51.508 6.462 -88.912 1.00 85.25 70 LEU A CA 1
ATOM 530 C C . LEU A 1 70 ? 51.623 7.557 -87.840 1.00 85.25 70 LEU A C 1
ATOM 532 O O . LEU A 1 70 ? 50.788 7.624 -86.942 1.00 85.25 70 LEU A O 1
ATOM 536 N N . GLN A 1 71 ? 52.600 8.463 -87.960 1.00 88.06 71 GLN A N 1
ATOM 537 C CA . GLN A 1 71 ? 52.766 9.594 -87.039 1.00 88.06 71 GLN A CA 1
ATOM 538 C C . GLN A 1 71 ? 51.571 10.551 -87.065 1.00 88.06 71 GLN A C 1
ATOM 540 O O . GLN A 1 71 ? 51.094 10.955 -86.005 1.00 88.06 71 GLN A O 1
ATOM 545 N N . ARG A 1 72 ? 51.049 10.891 -88.251 1.00 87.50 72 ARG A N 1
ATOM 546 C CA . ARG A 1 72 ? 49.847 11.734 -88.367 1.00 87.50 72 ARG A CA 1
ATOM 547 C C . ARG A 1 72 ? 48.632 11.072 -87.729 1.00 87.50 72 ARG A C 1
ATOM 549 O O . ARG A 1 72 ? 47.867 11.747 -87.050 1.00 87.50 72 ARG A O 1
ATOM 556 N N . ARG A 1 73 ? 48.464 9.762 -87.916 1.00 86.50 73 ARG A N 1
ATOM 557 C CA . ARG A 1 73 ? 47.361 8.999 -87.316 1.00 86.50 73 ARG A CA 1
ATOM 558 C C . ARG A 1 73 ? 47.485 8.892 -85.801 1.00 86.50 73 ARG A C 1
ATOM 560 O O . ARG A 1 73 ? 46.494 9.090 -85.111 1.00 86.50 73 ARG A O 1
ATOM 567 N N . ALA A 1 74 ? 48.691 8.660 -85.286 1.00 85.88 74 ALA A N 1
ATOM 568 C CA . ALA A 1 74 ? 48.959 8.665 -83.851 1.00 85.88 74 ALA A CA 1
ATOM 569 C C . ALA A 1 74 ? 48.681 10.042 -83.225 1.00 85.88 74 ALA A C 1
ATOM 571 O O . ALA A 1 74 ? 48.062 10.122 -82.168 1.00 85.88 74 ALA A O 1
ATOM 572 N N . LEU A 1 75 ? 49.076 11.131 -83.895 1.00 87.25 75 LEU A N 1
ATOM 573 C CA . LEU A 1 75 ? 48.762 12.488 -83.444 1.00 87.25 75 LEU A CA 1
ATOM 574 C C . LEU A 1 75 ? 47.253 12.767 -83.488 1.00 87.25 75 LEU A C 1
ATOM 576 O O . LEU A 1 75 ? 46.717 13.357 -82.555 1.00 87.25 75 LEU A O 1
ATOM 580 N N . GLY A 1 76 ? 46.565 12.302 -84.534 1.00 86.62 76 GLY A N 1
ATOM 581 C CA . GLY A 1 76 ? 45.108 12.375 -84.635 1.00 86.62 76 GLY A CA 1
ATOM 582 C C . GLY A 1 76 ? 44.419 11.668 -83.470 1.00 86.62 76 GLY A C 1
ATOM 583 O O . GLY A 1 76 ? 43.571 12.267 -82.817 1.00 86.62 76 GLY A O 1
ATOM 584 N N . LEU A 1 77 ? 44.858 10.449 -83.137 1.00 86.38 77 LEU A N 1
ATOM 585 C CA . LEU A 1 77 ? 44.364 9.725 -81.968 1.00 86.38 77 LEU A CA 1
ATOM 586 C C . LEU A 1 77 ? 44.612 10.515 -80.674 1.00 86.38 77 LEU A C 1
ATOM 588 O O . LEU A 1 77 ? 43.690 10.668 -79.885 1.00 86.38 77 LEU A O 1
ATOM 592 N N . LEU A 1 78 ? 45.814 11.068 -80.467 1.00 85.69 78 LEU A N 1
ATOM 593 C CA . LEU A 1 78 ? 46.125 11.887 -79.284 1.00 85.69 78 LEU A CA 1
ATOM 594 C C . LEU A 1 78 ? 45.209 13.113 -79.145 1.00 85.69 78 LEU A C 1
ATOM 596 O O . LEU A 1 78 ? 44.823 13.465 -78.032 1.00 85.69 78 LEU A O 1
ATOM 600 N N . MET A 1 79 ? 44.840 13.742 -80.261 1.00 85.00 79 MET A N 1
ATOM 601 C CA . MET A 1 79 ? 43.898 14.862 -80.265 1.00 85.00 79 MET A CA 1
ATOM 602 C C . MET A 1 79 ? 42.461 14.412 -79.977 1.00 85.00 79 MET A C 1
ATOM 604 O O . MET A 1 79 ? 41.755 15.081 -79.228 1.00 85.00 79 MET A O 1
ATOM 608 N N . GLU A 1 80 ? 42.028 13.275 -80.529 1.00 83.69 80 GLU A N 1
ATOM 609 C CA . GLU A 1 80 ? 40.695 12.713 -80.268 1.00 83.69 80 GLU A CA 1
ATOM 610 C C . GLU A 1 80 ? 40.499 12.346 -78.791 1.00 83.69 80 GLU A C 1
ATOM 612 O O . GLU A 1 80 ? 39.388 12.444 -78.269 1.00 83.69 80 GLU A O 1
ATOM 617 N N . VAL A 1 81 ? 41.573 11.955 -78.102 1.00 83.62 81 VAL A N 1
ATOM 618 C CA . VAL A 1 81 ? 41.5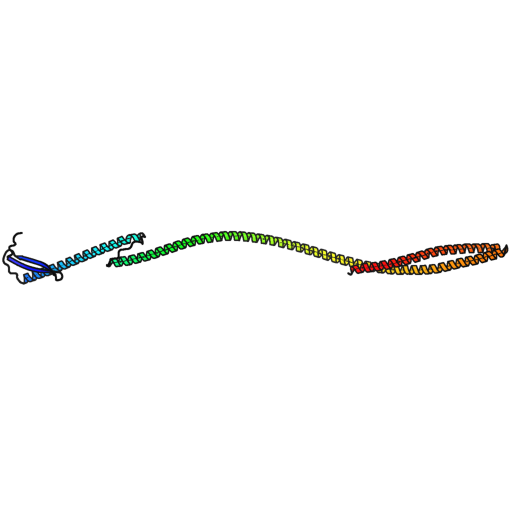19 11.500 -76.706 1.00 83.62 81 VAL A CA 1
ATOM 619 C C . VAL A 1 81 ? 41.810 12.589 -75.667 1.00 83.62 81 VAL A C 1
ATOM 621 O O . VAL A 1 81 ? 41.536 12.393 -74.483 1.00 83.62 81 VAL A O 1
ATOM 624 N N . GLU A 1 82 ? 42.312 13.759 -76.074 1.00 83.88 82 GLU A N 1
ATOM 625 C CA . GLU A 1 82 ? 42.581 14.900 -75.180 1.00 83.88 82 GLU A CA 1
ATOM 626 C C . GLU A 1 82 ? 41.372 15.310 -74.300 1.00 83.88 82 GLU A C 1
ATOM 628 O O . GLU A 1 82 ? 41.565 15.559 -73.102 1.00 83.88 82 GLU A O 1
ATOM 633 N N . PRO A 1 83 ? 40.120 15.355 -74.812 1.00 82.94 83 PRO A N 1
ATOM 634 C CA . PRO A 1 83 ? 38.960 15.791 -74.026 1.00 82.94 83 PRO A CA 1
ATOM 635 C C . PRO A 1 83 ? 38.656 14.917 -72.800 1.00 82.94 83 PRO A C 1
ATOM 637 O O . PRO A 1 83 ? 38.120 15.410 -71.806 1.00 82.94 83 PRO A O 1
ATOM 640 N N . ILE A 1 84 ? 39.050 13.642 -72.814 1.00 82.50 84 ILE A N 1
ATOM 641 C CA . ILE A 1 84 ? 38.843 12.725 -71.683 1.00 82.50 84 ILE A CA 1
ATOM 642 C C . ILE A 1 84 ? 39.711 13.106 -70.486 1.00 82.50 84 ILE A C 1
ATOM 644 O O . ILE A 1 84 ? 39.253 13.015 -69.347 1.00 82.50 84 ILE A O 1
ATOM 648 N N . GLY A 1 85 ? 40.922 13.621 -70.725 1.00 79.12 85 GLY A N 1
ATOM 649 C CA . GLY A 1 85 ? 41.765 14.188 -69.668 1.00 79.12 85 GLY A CA 1
ATOM 650 C C . GLY A 1 85 ? 41.120 15.392 -68.968 1.00 79.12 85 GLY A C 1
ATOM 651 O O . GLY A 1 85 ? 41.459 15.696 -67.828 1.00 79.12 85 GLY A O 1
ATOM 652 N N . LYS A 1 86 ? 40.146 16.041 -69.621 1.00 84.38 86 LYS A N 1
ATOM 653 C CA . LYS A 1 86 ? 39.336 17.143 -69.075 1.00 84.38 86 LYS A CA 1
ATOM 654 C C . LYS A 1 86 ? 38.017 16.661 -68.449 1.00 84.38 86 LYS A C 1
ATOM 656 O O . LYS A 1 86 ? 37.229 17.483 -67.992 1.00 84.38 86 LYS A O 1
ATOM 661 N N . GLY A 1 87 ? 37.787 15.346 -68.399 1.00 83.31 87 GLY A N 1
ATOM 662 C CA . GLY A 1 87 ? 36.624 14.723 -67.764 1.00 83.31 87 GLY A CA 1
ATOM 663 C C . GLY A 1 87 ? 35.455 14.411 -68.700 1.00 83.31 87 GLY A C 1
ATOM 664 O O . GLY A 1 87 ? 34.431 13.918 -68.225 1.00 83.31 87 GLY A O 1
ATOM 665 N N . ASP A 1 88 ? 35.582 14.645 -70.011 1.00 88.25 88 ASP A N 1
ATOM 666 C CA . ASP A 1 88 ? 34.534 14.283 -70.969 1.00 88.25 88 ASP A CA 1
ATOM 667 C C . ASP A 1 88 ? 34.652 12.813 -71.400 1.00 88.25 88 ASP A C 1
ATOM 669 O O . ASP A 1 88 ? 35.287 12.468 -72.394 1.00 88.25 88 ASP A O 1
ATOM 673 N N . LEU A 1 89 ? 34.009 11.926 -70.638 1.00 89.38 89 LEU A N 1
ATOM 674 C CA . LEU A 1 89 ? 33.963 10.486 -70.921 1.00 89.38 89 LEU A CA 1
ATOM 675 C C . LEU A 1 89 ? 32.932 10.101 -72.000 1.00 89.38 89 LEU A C 1
ATOM 677 O O . LEU A 1 89 ? 32.649 8.908 -72.167 1.00 89.38 89 LEU A O 1
ATOM 681 N N . THR A 1 90 ? 32.333 11.065 -72.711 1.00 88.06 90 THR A N 1
ATOM 682 C CA . THR A 1 90 ? 31.378 10.794 -73.803 1.00 88.06 90 THR A CA 1
ATOM 683 C C . THR A 1 90 ? 32.061 10.620 -75.158 1.00 88.06 90 THR A C 1
ATOM 685 O O . THR A 1 90 ? 31.519 9.944 -76.033 1.00 88.06 90 THR A O 1
ATOM 688 N N . ILE A 1 91 ? 33.279 11.143 -75.302 1.00 86.56 91 ILE A N 1
ATOM 689 C CA . ILE A 1 91 ? 34.072 11.049 -76.528 1.00 86.56 91 ILE A CA 1
ATOM 690 C C . ILE A 1 91 ? 34.614 9.628 -76.718 1.00 86.56 91 ILE A C 1
ATOM 692 O O . ILE A 1 91 ? 34.964 8.933 -75.758 1.00 86.56 91 ILE A O 1
ATOM 696 N N . ARG A 1 92 ? 34.659 9.172 -77.971 1.00 86.56 92 ARG A N 1
ATOM 697 C CA . ARG A 1 92 ? 35.227 7.881 -78.373 1.00 86.56 92 ARG A CA 1
ATOM 698 C C . ARG A 1 92 ? 36.216 8.095 -79.506 1.00 86.56 92 ARG A C 1
ATOM 700 O O . ARG A 1 92 ? 35.915 8.828 -80.445 1.00 86.56 92 ARG A O 1
ATOM 707 N N . ALA A 1 93 ? 37.364 7.437 -79.408 1.00 88.69 93 ALA A N 1
ATOM 708 C CA . ALA A 1 93 ? 38.355 7.419 -80.471 1.00 88.69 93 ALA A CA 1
ATOM 709 C C . ALA A 1 93 ? 37.848 6.574 -81.644 1.00 88.69 93 ALA A C 1
ATOM 711 O O . ALA A 1 93 ? 37.208 5.533 -81.439 1.00 88.69 93 ALA A O 1
ATOM 712 N N . LYS A 1 94 ? 38.137 6.998 -82.875 1.00 87.81 94 LYS A N 1
ATOM 713 C CA . LYS A 1 94 ? 37.740 6.252 -84.070 1.00 87.81 94 LYS A CA 1
ATOM 714 C C . LYS A 1 94 ? 38.601 4.995 -84.231 1.00 87.81 94 LYS A C 1
ATOM 716 O O . LYS A 1 94 ? 39.817 5.081 -84.365 1.00 87.81 94 LYS A O 1
ATOM 721 N N . VAL A 1 95 ? 37.960 3.828 -84.285 1.00 88.62 95 VAL A N 1
ATOM 722 C CA . VAL A 1 95 ? 38.643 2.546 -84.516 1.00 88.62 95 VAL A CA 1
ATOM 723 C C . VAL A 1 95 ? 38.871 2.342 -86.013 1.00 88.62 95 VAL A C 1
ATOM 725 O O . VAL A 1 95 ? 37.964 2.522 -86.829 1.00 88.62 95 VAL A O 1
ATOM 728 N N . THR A 1 96 ? 40.095 1.980 -86.373 1.00 86.44 96 THR A N 1
ATOM 729 C CA . THR A 1 96 ? 40.540 1.743 -87.749 1.00 86.44 96 THR A CA 1
ATOM 730 C C . THR A 1 96 ? 41.190 0.364 -87.887 1.00 86.44 96 THR A C 1
ATOM 732 O O . THR A 1 96 ? 41.545 -0.254 -86.893 1.00 86.44 96 THR A O 1
ATOM 735 N N . ASP A 1 97 ? 41.336 -0.144 -89.111 1.00 85.62 97 ASP A N 1
ATOM 736 C CA . ASP A 1 97 ? 41.902 -1.480 -89.368 1.00 85.62 97 ASP A CA 1
ATOM 737 C C . ASP A 1 97 ? 43.440 -1.435 -89.472 1.00 85.62 97 ASP A C 1
ATOM 739 O O . ASP A 1 97 ? 44.030 -1.647 -90.529 1.00 85.62 97 ASP A O 1
ATOM 743 N N . ASP A 1 98 ? 44.089 -0.999 -88.393 1.00 83.75 98 ASP A N 1
ATOM 744 C CA . ASP A 1 98 ? 45.546 -0.899 -88.256 1.00 83.75 98 ASP A CA 1
ATOM 745 C C . ASP A 1 98 ? 45.964 -0.923 -86.773 1.00 83.75 98 ASP A C 1
ATOM 747 O O . ASP A 1 98 ? 45.135 -0.974 -85.858 1.00 83.75 98 ASP A O 1
ATOM 751 N N . GLU A 1 99 ? 47.266 -0.822 -86.514 1.00 84.81 99 GLU A N 1
ATOM 752 C CA . GLU A 1 99 ? 47.832 -0.827 -85.165 1.00 84.81 99 GLU A CA 1
ATOM 753 C C . GLU A 1 99 ? 47.298 0.330 -84.298 1.00 84.81 99 GLU A C 1
ATOM 755 O O . GLU A 1 99 ? 47.067 0.151 -83.099 1.00 84.81 99 GLU A O 1
ATOM 760 N N . ILE A 1 100 ? 47.039 1.504 -84.892 1.00 88.19 100 ILE A N 1
ATOM 761 C CA . ILE A 1 100 ? 46.447 2.654 -84.186 1.00 88.19 100 ILE A CA 1
ATOM 762 C C . ILE A 1 100 ? 44.995 2.375 -83.793 1.00 88.19 100 ILE A C 1
ATOM 764 O O . ILE A 1 100 ? 44.566 2.775 -82.711 1.00 88.19 100 ILE A O 1
ATOM 768 N N . GLY A 1 101 ? 44.243 1.647 -84.616 1.00 87.31 101 GLY A N 1
ATOM 769 C CA . GLY A 1 101 ? 42.878 1.261 -84.282 1.00 87.31 101 GLY A CA 1
ATOM 770 C C . GLY A 1 101 ? 42.783 0.289 -83.107 1.00 87.31 101 GLY A C 1
ATOM 771 O O . GLY A 1 101 ? 41.885 0.434 -82.281 1.00 87.31 101 GLY A O 1
ATOM 772 N N . THR A 1 102 ? 43.749 -0.622 -82.952 1.00 89.88 102 THR A N 1
ATOM 773 C CA . THR A 1 102 ? 43.828 -1.490 -81.757 1.00 89.88 102 THR A CA 1
ATOM 774 C C . THR A 1 102 ? 44.065 -0.671 -80.480 1.00 89.88 102 THR A C 1
ATOM 776 O O . THR A 1 102 ? 43.471 -0.942 -79.434 1.00 89.88 102 THR A O 1
ATOM 779 N N . LEU A 1 103 ? 44.894 0.379 -80.558 1.00 89.06 103 LEU A N 1
ATOM 780 C CA . LEU A 1 103 ? 45.089 1.315 -79.445 1.00 89.06 103 LEU A CA 1
ATOM 781 C C . LEU A 1 103 ? 43.817 2.121 -79.148 1.00 89.06 103 LEU A C 1
ATOM 783 O O . LEU A 1 103 ? 43.468 2.283 -77.980 1.00 89.06 103 LEU A O 1
ATOM 787 N N . ALA A 1 104 ? 43.110 2.586 -80.183 1.00 89.94 104 ALA A N 1
ATOM 788 C CA . ALA A 1 104 ? 41.839 3.294 -80.041 1.00 89.94 104 ALA A CA 1
ATOM 789 C C . ALA A 1 104 ? 40.762 2.425 -79.365 1.00 89.94 104 ALA A C 1
ATOM 791 O O . ALA A 1 104 ? 40.023 2.919 -78.514 1.00 89.94 104 ALA A O 1
ATOM 792 N N . ASP A 1 105 ? 40.701 1.130 -79.687 1.00 91.44 105 ASP A N 1
ATOM 793 C CA . ASP A 1 105 ? 39.761 0.183 -79.076 1.00 91.44 105 ASP A CA 1
ATOM 794 C C . ASP A 1 105 ? 40.060 -0.072 -77.586 1.00 91.44 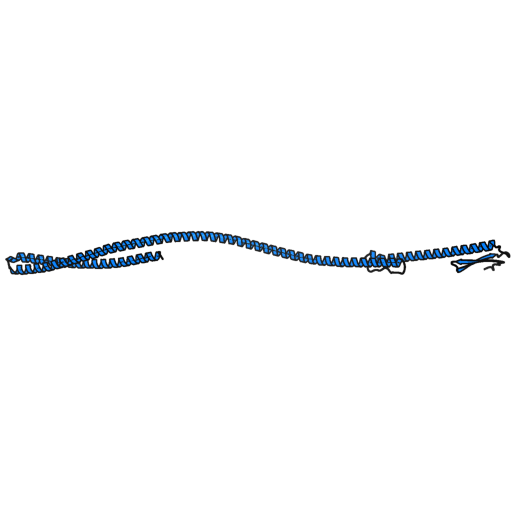105 ASP A C 1
ATOM 796 O O . ASP A 1 105 ? 39.189 0.098 -76.727 1.00 91.44 105 ASP A O 1
ATOM 800 N N . SER A 1 106 ? 41.322 -0.365 -77.245 1.00 90.56 106 SER A N 1
ATOM 801 C CA . SER A 1 106 ? 41.767 -0.513 -75.847 1.00 90.56 106 SER A CA 1
ATOM 802 C C . SER A 1 106 ? 41.511 0.758 -75.025 1.00 90.56 106 SER A C 1
ATOM 804 O O . SER A 1 106 ? 41.059 0.720 -73.870 1.00 90.56 106 SER A O 1
ATOM 806 N N . TYR A 1 107 ? 41.726 1.915 -75.651 1.00 88.69 107 TYR A N 1
ATOM 807 C CA . TYR A 1 107 ? 41.433 3.204 -75.053 1.00 88.69 107 TYR A CA 1
ATOM 808 C C . TYR A 1 107 ? 39.927 3.392 -74.808 1.00 88.69 107 TYR A C 1
ATOM 810 O O . TYR A 1 107 ? 39.527 3.712 -73.687 1.00 88.69 107 TYR A O 1
ATOM 818 N N . ASN A 1 108 ? 39.075 3.102 -75.796 1.00 91.12 108 ASN A N 1
ATOM 819 C CA . ASN A 1 108 ? 37.617 3.148 -75.648 1.00 91.12 108 ASN A CA 1
ATOM 820 C C . ASN A 1 108 ? 37.112 2.216 -74.531 1.00 91.12 108 ASN A C 1
ATOM 822 O O . ASN A 1 108 ? 36.267 2.635 -73.735 1.00 91.12 108 ASN A O 1
ATOM 826 N N . SER A 1 109 ? 37.666 1.004 -74.406 1.00 93.19 109 SER A N 1
ATOM 827 C CA . SER A 1 109 ? 37.378 0.090 -73.286 1.00 93.19 109 SER A CA 1
ATOM 828 C C . SER A 1 109 ? 37.749 0.693 -71.926 1.00 93.19 109 SER A C 1
ATOM 830 O O . SER A 1 109 ? 36.992 0.592 -70.957 1.00 93.19 109 SER A O 1
ATOM 832 N N . THR A 1 110 ? 38.893 1.376 -71.837 1.00 91.25 110 THR A N 1
ATOM 833 C CA . THR A 1 110 ? 39.315 2.065 -70.606 1.00 91.25 110 THR A CA 1
ATOM 834 C C . THR A 1 110 ? 38.340 3.184 -70.238 1.00 91.25 110 THR A C 1
ATOM 836 O O . THR A 1 110 ? 37.921 3.286 -69.083 1.00 91.25 110 THR A O 1
ATOM 839 N N . VAL A 1 111 ? 37.912 3.985 -71.217 1.00 92.06 111 VAL A N 1
ATOM 840 C CA . VAL A 1 111 ? 36.919 5.055 -71.022 1.00 92.06 111 VAL A CA 1
ATOM 841 C C . VAL A 1 111 ? 35.571 4.487 -70.584 1.00 92.06 111 VAL A C 1
ATOM 843 O O . VAL A 1 111 ? 34.909 5.062 -69.719 1.00 92.06 111 VAL A O 1
ATOM 846 N N . GLU A 1 112 ? 35.161 3.340 -71.126 1.00 93.75 112 GLU A N 1
ATOM 847 C CA . GLU A 1 112 ? 33.941 2.661 -70.695 1.00 93.75 112 GLU A CA 1
ATOM 848 C C . GLU A 1 112 ? 34.023 2.225 -69.225 1.00 93.75 112 GLU A C 1
ATOM 850 O O . GLU A 1 112 ? 33.089 2.466 -68.453 1.00 93.75 112 GLU A O 1
ATOM 855 N N . ASN A 1 113 ? 35.152 1.650 -68.808 1.00 93.38 113 ASN A N 1
ATOM 856 C CA . ASN A 1 113 ? 35.381 1.263 -67.417 1.00 93.38 113 ASN A CA 1
ATOM 857 C C . ASN A 1 113 ? 35.410 2.479 -66.479 1.00 93.38 113 ASN A C 1
ATOM 859 O O . ASN A 1 113 ? 34.764 2.456 -65.431 1.00 93.38 113 ASN A O 1
ATOM 863 N N . LEU A 1 114 ? 36.062 3.576 -66.877 1.00 92.75 114 LEU A N 1
ATOM 864 C CA . LEU A 1 114 ? 36.026 4.837 -66.130 1.00 92.75 114 LEU A CA 1
ATOM 865 C C . LEU A 1 114 ? 34.597 5.385 -66.019 1.00 92.75 114 LEU A C 1
ATOM 867 O O . LEU A 1 114 ? 34.176 5.793 -64.938 1.00 92.75 114 LEU A O 1
ATOM 871 N N . CYS A 1 115 ? 33.811 5.332 -67.098 1.00 93.12 115 CYS A N 1
ATOM 872 C CA . CYS A 1 115 ? 32.409 5.747 -67.084 1.00 93.12 115 CYS A CA 1
ATOM 873 C C . CYS A 1 115 ? 31.577 4.903 -66.103 1.00 93.12 115 CYS A C 1
ATOM 875 O O . CYS A 1 115 ? 30.755 5.451 -65.364 1.00 93.12 115 CYS A O 1
ATOM 877 N N . LYS A 1 116 ? 31.805 3.581 -66.048 1.00 95.25 116 LYS A N 1
ATOM 878 C CA . LYS A 1 116 ? 31.165 2.684 -65.069 1.00 95.25 116 LYS A CA 1
ATOM 879 C C . LYS A 1 116 ? 31.528 3.073 -63.633 1.00 95.25 116 LYS A C 1
ATOM 881 O O . LYS A 1 116 ? 30.622 3.212 -62.814 1.00 95.25 116 LYS A O 1
ATOM 886 N N . ILE A 1 117 ? 32.807 3.326 -63.346 1.00 95.69 117 ILE A N 1
ATOM 887 C CA . ILE A 1 117 ? 33.272 3.750 -62.014 1.00 95.69 117 ILE A CA 1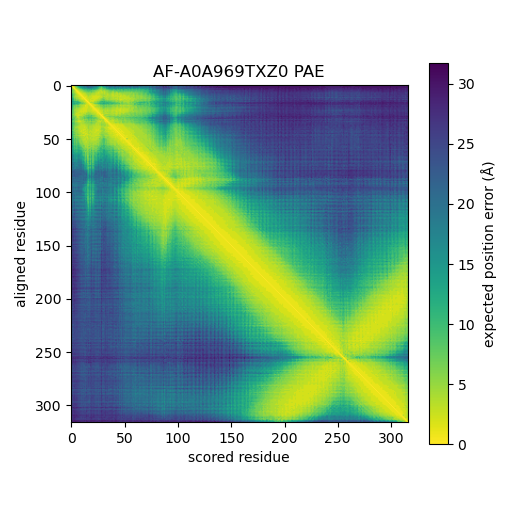
ATOM 888 C C . ILE A 1 117 ? 32.646 5.091 -61.620 1.00 95.69 117 ILE A C 1
ATOM 890 O O . ILE A 1 117 ? 32.073 5.200 -60.541 1.00 95.69 117 ILE A O 1
ATOM 894 N N . VAL A 1 118 ? 32.674 6.102 -62.496 1.00 95.31 118 VAL A N 1
ATOM 895 C CA . VAL A 1 118 ? 32.086 7.424 -62.208 1.00 95.31 118 VAL A CA 1
ATOM 896 C C . VAL A 1 118 ? 30.582 7.319 -61.941 1.00 95.31 118 VAL A C 1
ATOM 898 O O . VAL A 1 118 ? 30.074 7.954 -61.016 1.00 95.31 118 VAL A O 1
ATOM 901 N N . LYS A 1 119 ? 29.856 6.480 -62.694 1.00 95.31 119 LYS A N 1
ATOM 902 C CA . LYS A 1 119 ? 28.435 6.201 -62.429 1.00 95.31 119 LYS A CA 1
ATOM 903 C C . LYS A 1 119 ? 28.230 5.556 -61.057 1.00 95.31 119 LYS A C 1
ATOM 905 O O . LYS A 1 119 ? 27.349 5.994 -60.323 1.00 95.31 119 LYS A O 1
ATOM 910 N N . GLN A 1 120 ? 29.041 4.563 -60.696 1.00 96.88 120 GLN A N 1
ATOM 911 C CA . GLN A 1 120 ? 28.972 3.918 -59.381 1.00 96.88 120 GLN A CA 1
ATOM 912 C C . GLN A 1 120 ? 29.283 4.899 -58.245 1.00 96.88 120 GLN A C 1
ATOM 914 O O . GLN A 1 120 ? 28.536 4.947 -57.272 1.00 96.88 120 GLN A O 1
ATOM 919 N N . VAL A 1 121 ? 30.316 5.734 -58.390 1.00 97.44 121 VAL A N 1
ATOM 920 C CA . VAL A 1 121 ? 30.668 6.783 -57.418 1.00 97.44 121 VAL A CA 1
ATOM 921 C C . VAL A 1 121 ? 29.527 7.786 -57.262 1.00 97.44 121 VAL A C 1
ATOM 923 O O . VAL A 1 121 ? 29.179 8.139 -56.139 1.00 97.44 121 VAL A O 1
ATOM 926 N N . LYS A 1 122 ? 28.890 8.204 -58.363 1.00 96.38 122 LYS A N 1
ATOM 927 C CA . LYS A 1 122 ? 27.726 9.099 -58.318 1.00 96.38 122 LYS A CA 1
ATOM 928 C C . LYS A 1 122 ? 26.564 8.479 -57.539 1.00 96.38 122 LYS A C 1
ATOM 930 O O . LYS A 1 122 ? 25.993 9.150 -56.685 1.00 96.38 122 LYS A O 1
ATOM 935 N N . VAL A 1 123 ? 26.230 7.216 -57.814 1.00 97.75 123 VAL A N 1
ATOM 936 C CA . VAL A 1 123 ? 25.166 6.495 -57.093 1.00 97.75 123 VAL A CA 1
ATOM 937 C C . VAL A 1 123 ? 25.516 6.354 -55.611 1.00 97.75 123 VAL A C 1
ATOM 939 O O . VAL A 1 123 ? 24.679 6.640 -54.761 1.00 97.75 123 VAL A O 1
ATOM 942 N N . ALA A 1 124 ? 26.758 5.989 -55.285 1.00 97.62 124 ALA A N 1
ATOM 943 C CA . ALA A 1 124 ? 27.216 5.876 -53.903 1.00 97.62 124 ALA A CA 1
ATOM 944 C C . ALA A 1 124 ? 27.142 7.221 -53.160 1.00 97.62 124 ALA A C 1
ATOM 946 O O . ALA A 1 124 ? 26.633 7.271 -52.044 1.00 97.62 124 ALA A O 1
ATOM 947 N N . ALA A 1 125 ? 27.571 8.321 -53.784 1.00 98.00 125 ALA A N 1
ATOM 948 C CA . ALA A 1 125 ? 27.488 9.660 -53.199 1.00 98.00 125 ALA A CA 1
ATOM 949 C C . ALA A 1 125 ? 26.035 10.103 -52.963 1.00 98.00 125 ALA A C 1
ATOM 951 O O . ALA A 1 125 ? 25.725 10.672 -51.918 1.00 98.00 125 ALA A O 1
ATOM 952 N N . GLN A 1 126 ? 25.129 9.802 -53.901 1.00 97.62 126 GLN A N 1
ATOM 953 C CA . GLN A 1 126 ? 23.696 10.049 -53.725 1.00 97.62 126 GLN A CA 1
ATOM 954 C C . GLN A 1 126 ? 23.121 9.227 -52.569 1.00 97.62 126 GLN A C 1
ATOM 956 O O . GLN A 1 126 ? 22.367 9.763 -51.760 1.00 97.62 126 GLN A O 1
ATOM 961 N N . GLN A 1 127 ? 23.507 7.956 -52.454 1.00 97.25 127 GLN A N 1
ATOM 962 C CA . GLN A 1 127 ? 23.066 7.104 -51.356 1.00 97.25 127 GLN A CA 1
ATOM 963 C C . GLN A 1 127 ? 23.571 7.616 -50.004 1.00 97.25 127 GLN A C 1
ATOM 965 O O . GLN A 1 127 ? 22.795 7.667 -49.056 1.00 97.25 127 GLN A O 1
ATOM 970 N N . VAL A 1 128 ? 24.835 8.047 -49.922 1.00 98.00 128 VAL A N 1
ATOM 971 C CA . VAL A 1 128 ? 25.393 8.675 -48.714 1.00 98.00 128 VAL A CA 1
ATOM 972 C C . VAL A 1 128 ? 24.590 9.920 -48.340 1.00 98.00 128 VAL A C 1
ATOM 974 O O . VAL A 1 128 ? 24.177 10.029 -47.193 1.00 98.00 128 VAL A O 1
ATOM 977 N N . ALA A 1 129 ? 24.293 10.809 -49.293 1.00 97.19 129 ALA A N 1
ATOM 978 C CA . ALA A 1 129 ? 23.502 12.011 -49.024 1.00 97.19 129 ALA A CA 1
ATOM 979 C C . ALA A 1 129 ? 22.089 11.690 -48.500 1.00 97.19 129 ALA A C 1
ATOM 981 O O . ALA A 1 129 ? 21.630 12.311 -47.543 1.00 97.19 129 ALA A O 1
ATOM 982 N N . ILE A 1 130 ? 21.413 10.693 -49.086 1.00 97.06 130 ILE A N 1
ATOM 983 C CA . ILE A 1 130 ? 20.094 10.235 -48.620 1.00 97.06 130 ILE A CA 1
ATOM 984 C C . ILE A 1 130 ? 20.191 9.700 -47.188 1.00 97.06 130 ILE A C 1
ATOM 986 O O . ILE A 1 130 ? 19.415 10.115 -46.328 1.00 97.06 130 ILE A O 1
ATOM 990 N N . THR A 1 131 ? 21.154 8.816 -46.920 1.00 97.44 131 THR A N 1
ATOM 991 C CA . THR A 1 131 ? 21.341 8.221 -45.593 1.00 97.44 131 THR A CA 1
ATOM 992 C C . THR A 1 131 ? 21.713 9.275 -44.546 1.00 97.44 131 THR A C 1
ATOM 994 O O . THR A 1 131 ? 21.225 9.210 -43.423 1.00 97.44 131 THR A O 1
ATOM 997 N N . THR A 1 132 ? 22.528 10.276 -44.890 1.00 97.69 132 THR A N 1
ATOM 998 C CA . THR A 1 132 ? 22.864 11.383 -43.981 1.00 97.69 132 THR A CA 1
ATOM 999 C C . THR A 1 132 ? 21.624 12.187 -43.590 1.00 97.69 132 THR A C 1
ATOM 1001 O O . THR A 1 132 ? 21.413 12.399 -42.401 1.00 97.69 132 THR A O 1
ATOM 1004 N N . ASN A 1 133 ? 20.767 12.551 -44.550 1.00 96.69 133 ASN A N 1
ATOM 1005 C CA . ASN A 1 133 ? 19.522 13.271 -44.256 1.00 96.69 133 ASN A CA 1
ATOM 1006 C C . ASN A 1 133 ? 18.558 12.433 -43.398 1.00 96.69 133 ASN A C 1
ATOM 1008 O O . ASN A 1 133 ? 17.893 12.951 -42.505 1.00 96.69 133 ASN A O 1
ATOM 1012 N N . GLN A 1 134 ? 18.486 11.121 -43.648 1.00 97.31 134 GLN A N 1
ATOM 1013 C CA . GLN A 1 134 ? 17.696 10.209 -42.815 1.00 97.31 134 GLN A CA 1
ATOM 1014 C C . GLN A 1 134 ? 18.246 10.128 -41.387 1.00 97.31 134 GLN A C 1
ATOM 1016 O O . GLN A 1 134 ? 17.475 10.174 -40.432 1.00 97.31 134 GLN A O 1
ATOM 1021 N N . ASN A 1 135 ? 19.569 10.046 -41.231 1.00 96.94 135 ASN A N 1
ATOM 1022 C CA . ASN A 1 135 ? 20.213 10.018 -39.922 1.00 96.94 135 ASN A CA 1
ATOM 1023 C C . ASN A 1 135 ? 20.006 11.322 -39.147 1.00 96.94 135 ASN A C 1
ATOM 1025 O O . ASN A 1 135 ? 19.823 11.264 -37.937 1.00 96.94 135 ASN A O 1
ATOM 1029 N N . GLU A 1 136 ? 20.006 12.474 -39.818 1.00 97.38 136 GLU A N 1
ATOM 1030 C CA . GLU A 1 136 ? 19.700 13.765 -39.193 1.00 97.38 136 GLU A CA 1
ATOM 1031 C C . GLU A 1 136 ? 18.275 13.781 -38.623 1.00 97.38 136 GLU A C 1
ATOM 1033 O O . GLU A 1 136 ? 18.084 14.109 -37.453 1.00 97.38 136 GLU A O 1
ATOM 1038 N N . ALA A 1 137 ? 17.289 13.310 -39.395 1.00 96.88 137 ALA A N 1
ATOM 1039 C CA . ALA A 1 137 ? 15.909 13.193 -38.924 1.00 96.88 137 ALA A CA 1
ATOM 1040 C C . ALA A 1 137 ? 15.771 12.221 -37.735 1.00 96.88 137 ALA A C 1
ATOM 1042 O O . ALA A 1 137 ? 15.059 12.507 -36.774 1.00 96.88 137 ALA A O 1
ATOM 1043 N N . ILE A 1 138 ? 16.475 11.083 -37.774 1.00 97.81 138 ILE A N 1
ATOM 1044 C CA . ILE A 1 138 ? 16.494 10.118 -36.665 1.00 97.81 138 ILE A CA 1
ATOM 1045 C C . ILE A 1 138 ? 17.145 10.730 -35.420 1.00 97.81 138 ILE A C 1
ATOM 1047 O O . ILE A 1 138 ? 16.632 10.549 -34.319 1.00 97.81 138 ILE A O 1
ATOM 1051 N N . ALA A 1 139 ? 18.257 11.452 -35.575 1.00 97.44 139 ALA A N 1
ATOM 1052 C CA . ALA A 1 139 ? 18.944 12.104 -34.466 1.00 97.44 139 ALA A CA 1
ATOM 1053 C C . ALA A 1 139 ? 18.054 13.161 -33.802 1.00 97.44 139 ALA A C 1
ATOM 1055 O O . ALA A 1 139 ? 17.983 13.204 -32.578 1.00 97.44 139 ALA A O 1
ATOM 1056 N N . GLN A 1 140 ? 17.321 13.948 -34.594 1.00 97.56 140 GLN A N 1
ATOM 1057 C CA . GLN A 1 140 ? 16.372 14.927 -34.071 1.00 97.56 140 GLN A CA 1
ATOM 1058 C C . GLN A 1 140 ? 15.229 14.259 -33.294 1.00 97.56 140 GLN A C 1
ATOM 1060 O O . GLN A 1 140 ? 14.967 14.635 -32.153 1.00 97.56 140 GLN A O 1
ATOM 1065 N N . ALA A 1 141 ? 14.611 13.213 -33.854 1.00 97.50 141 ALA A N 1
ATOM 1066 C CA . ALA A 1 141 ? 13.567 12.456 -33.160 1.00 97.50 141 ALA A CA 1
ATOM 1067 C C . ALA A 1 141 ? 14.085 11.794 -31.869 1.00 97.50 141 ALA A C 1
ATOM 1069 O O . ALA A 1 141 ? 13.365 11.706 -30.875 1.00 97.50 141 ALA A O 1
ATOM 1070 N N . LEU A 1 142 ? 15.344 11.342 -31.863 1.00 98.06 142 LEU A N 1
ATOM 1071 C CA . LEU A 1 142 ? 15.987 10.795 -30.671 1.00 98.06 142 LEU A CA 1
ATOM 1072 C C . LEU A 1 142 ? 16.195 11.869 -29.595 1.00 98.06 142 LEU A C 1
ATOM 1074 O O . LEU A 1 142 ? 15.985 11.583 -28.418 1.00 98.06 142 LEU A O 1
ATOM 1078 N N . THR A 1 143 ? 16.584 13.088 -29.975 1.00 98.25 143 THR A N 1
ATOM 1079 C CA . THR A 1 143 ? 16.700 14.220 -29.044 1.00 98.25 143 THR A CA 1
ATOM 1080 C C . THR A 1 143 ? 15.345 14.591 -28.448 1.00 98.25 143 THR A C 1
ATOM 1082 O O . THR A 1 143 ? 15.239 14.673 -27.228 1.00 98.25 143 THR A O 1
ATOM 1085 N N . GLU A 1 144 ? 14.304 14.722 -29.273 1.00 98.00 144 GLU A N 1
ATOM 1086 C CA . GLU A 1 144 ? 12.936 15.002 -28.810 1.00 98.00 144 GLU A CA 1
ATOM 1087 C C . GLU A 1 144 ? 12.432 13.905 -27.852 1.00 98.00 144 GLU A C 1
ATOM 1089 O O . GLU A 1 144 ? 11.903 14.192 -26.777 1.00 98.00 144 GLU A O 1
ATOM 1094 N N . GLY A 1 145 ? 12.675 12.631 -28.185 1.00 98.31 145 GLY A N 1
ATOM 1095 C CA . GLY A 1 145 ? 12.339 11.505 -27.312 1.00 98.31 145 GLY A CA 1
ATOM 1096 C C . GLY A 1 145 ? 13.111 11.509 -25.987 1.00 98.31 145 GLY A C 1
ATOM 1097 O O . GLY A 1 145 ? 12.544 11.188 -24.943 1.00 98.31 145 GLY A O 1
ATOM 1098 N N . ALA A 1 146 ? 14.388 11.901 -26.000 1.00 98.12 146 ALA A N 1
ATOM 1099 C CA . ALA A 1 146 ? 15.205 12.006 -24.792 1.00 98.12 146 ALA A CA 1
ATOM 1100 C C . ALA A 1 146 ? 14.749 13.153 -23.873 1.00 98.12 146 ALA A C 1
ATOM 1102 O O . ALA A 1 146 ? 14.755 12.996 -22.650 1.00 98.12 146 ALA A O 1
ATOM 1103 N N . GLU A 1 147 ? 14.322 14.285 -24.441 1.00 98.12 147 GLU A N 1
ATOM 1104 C CA . GLU A 1 147 ? 13.731 15.394 -23.685 1.00 98.12 147 GLU A CA 1
ATOM 1105 C C . GLU A 1 147 ? 12.428 14.960 -23.006 1.00 98.12 147 GLU A C 1
ATOM 1107 O O . GLU A 1 147 ? 12.299 15.107 -21.787 1.00 98.12 147 GLU A O 1
ATOM 1112 N N . GLN A 1 148 ? 11.520 14.313 -23.744 1.00 98.12 148 GLN A N 1
ATOM 1113 C CA . GLN A 1 148 ? 10.282 13.778 -23.172 1.00 98.12 148 GLN A CA 1
ATOM 1114 C C . GLN A 1 148 ? 10.564 12.752 -22.061 1.00 98.12 148 GLN A C 1
ATOM 1116 O O . GLN A 1 148 ? 9.966 12.806 -20.985 1.00 98.12 148 GLN A O 1
ATOM 1121 N N . GLN A 1 149 ? 11.512 11.836 -22.282 1.00 98.12 149 GLN A N 1
ATOM 1122 C CA . GLN A 1 149 ? 11.896 10.847 -21.275 1.00 98.12 149 GLN A CA 1
ATOM 1123 C C . GLN A 1 149 ? 12.451 11.507 -20.001 1.00 98.12 149 GLN A C 1
ATOM 1125 O O . GLN A 1 149 ? 12.192 11.031 -18.890 1.00 98.12 149 GLN A O 1
ATOM 1130 N N . SER A 1 150 ? 13.201 12.603 -20.136 1.00 98.25 150 SER A N 1
ATOM 1131 C CA . SER A 1 150 ? 13.705 13.386 -19.003 1.00 98.25 150 SER A CA 1
ATOM 1132 C C . SER A 1 150 ? 12.559 13.995 -18.186 1.00 98.25 150 SER A C 1
ATOM 1134 O O . SER A 1 150 ? 12.533 13.863 -16.958 1.00 98.25 150 SER A O 1
ATOM 1136 N N . GLU A 1 151 ? 11.561 14.582 -18.853 1.00 98.19 151 GLU A N 1
ATOM 1137 C CA . GLU A 1 151 ? 10.369 15.140 -18.202 1.00 98.19 151 GLU A CA 1
ATOM 1138 C C . GLU A 1 151 ? 9.549 14.068 -17.472 1.00 98.19 151 GLU A C 1
ATOM 1140 O O . GLU A 1 151 ? 9.166 14.251 -16.311 1.00 98.19 151 GLU A O 1
ATOM 1145 N N . GLU A 1 152 ? 9.328 12.915 -18.107 1.00 98.25 152 GLU A N 1
ATOM 1146 C CA . GLU A 1 152 ? 8.626 11.782 -17.497 1.00 98.25 152 GLU A CA 1
ATOM 1147 C C . GLU A 1 152 ? 9.379 11.239 -16.276 1.00 98.25 152 GLU A C 1
ATOM 1149 O O . GLU A 1 152 ? 8.767 10.942 -15.244 1.00 98.25 152 GLU A O 1
ATOM 1154 N N . THR A 1 153 ? 10.711 11.179 -16.346 1.00 97.88 153 THR A N 1
ATOM 1155 C CA . THR A 1 153 ? 11.565 10.757 -15.226 1.00 97.88 153 THR A CA 1
ATOM 1156 C C . THR A 1 153 ? 11.480 11.747 -14.063 1.00 97.88 153 THR A C 1
ATOM 1158 O O . THR A 1 153 ? 11.335 11.337 -12.908 1.00 97.88 153 THR A O 1
ATOM 1161 N N . ALA A 1 154 ? 11.493 13.053 -14.341 1.00 97.88 154 ALA A N 1
ATOM 1162 C CA . ALA A 1 154 ? 11.312 14.086 -13.323 1.00 97.88 154 ALA A CA 1
ATOM 1163 C C . ALA A 1 154 ? 9.918 14.011 -12.673 1.00 97.88 154 ALA A C 1
ATOM 1165 O O . ALA A 1 154 ? 9.781 14.121 -11.448 1.00 97.88 154 ALA A O 1
ATOM 1166 N N . ALA A 1 155 ? 8.875 13.759 -13.468 1.00 98.06 155 ALA A N 1
ATOM 1167 C CA . ALA A 1 155 ? 7.521 13.556 -12.966 1.00 98.06 155 ALA A CA 1
ATOM 1168 C C . ALA A 1 155 ? 7.411 12.292 -12.096 1.00 98.06 155 ALA A C 1
ATOM 1170 O O . ALA A 1 155 ? 6.772 12.324 -11.040 1.00 98.06 155 ALA A O 1
ATOM 1171 N N . ALA A 1 156 ? 8.054 11.192 -12.498 1.00 98.06 156 ALA A N 1
ATOM 1172 C CA . ALA A 1 156 ? 8.121 9.963 -11.713 1.00 98.06 156 ALA A CA 1
ATOM 1173 C C . ALA A 1 156 ? 8.830 10.191 -10.370 1.00 98.06 156 ALA A C 1
ATOM 1175 O O . ALA A 1 156 ? 8.310 9.782 -9.330 1.00 98.06 156 ALA A O 1
ATOM 1176 N N . LEU A 1 157 ? 9.950 10.922 -10.363 1.00 98.19 157 LEU A N 1
ATOM 1177 C CA . LEU A 1 157 ? 10.668 11.279 -9.137 1.00 98.19 157 LEU A CA 1
ATOM 1178 C C . LEU A 1 157 ? 9.783 12.087 -8.178 1.00 98.19 157 LEU A C 1
ATOM 1180 O O . LEU A 1 157 ? 9.731 11.796 -6.983 1.00 98.19 157 LEU A O 1
ATOM 1184 N N . LYS A 1 158 ? 9.012 13.047 -8.702 1.00 97.88 158 LYS A N 1
ATOM 1185 C CA . LYS A 1 158 ? 8.048 13.812 -7.899 1.00 97.88 158 LYS A CA 1
ATOM 1186 C C . LYS A 1 158 ? 6.977 12.913 -7.272 1.00 97.88 158 LYS A C 1
ATOM 1188 O O . LYS A 1 158 ? 6.642 13.092 -6.104 1.00 97.88 158 LYS A O 1
ATOM 1193 N N . ARG A 1 159 ? 6.463 11.927 -8.016 1.00 98.00 159 ARG A N 1
ATOM 1194 C CA . ARG A 1 159 ? 5.495 10.947 -7.486 1.00 98.00 159 ARG A CA 1
ATOM 1195 C C . ARG A 1 159 ? 6.109 10.077 -6.388 1.00 98.00 159 ARG A C 1
ATOM 1197 O O . ARG A 1 159 ? 5.445 9.828 -5.387 1.00 98.00 159 ARG A O 1
ATOM 1204 N N . ILE A 1 160 ? 7.369 9.663 -6.540 1.00 97.69 160 ILE A N 1
ATOM 1205 C CA . ILE A 1 160 ? 8.107 8.912 -5.510 1.00 97.69 160 ILE A CA 1
ATOM 1206 C C . ILE A 1 160 ? 8.276 9.751 -4.236 1.00 97.69 160 ILE A C 1
ATOM 1208 O O . ILE A 1 160 ? 8.096 9.228 -3.135 1.00 97.69 160 ILE A O 1
ATOM 1212 N N . GLN A 1 161 ? 8.546 11.053 -4.363 1.00 97.50 161 GLN A N 1
ATOM 1213 C CA . GLN A 1 161 ? 8.612 11.948 -3.207 1.00 97.50 161 GLN A CA 1
ATOM 1214 C C . GLN A 1 161 ? 7.266 12.015 -2.471 1.00 97.50 161 GLN A C 1
ATOM 1216 O O . GLN A 1 161 ? 7.215 11.779 -1.269 1.00 97.50 161 GLN A O 1
ATOM 1221 N N . THR A 1 162 ? 6.158 12.225 -3.191 1.00 97.94 162 THR A N 1
ATOM 1222 C CA . THR A 1 162 ? 4.813 12.215 -2.588 1.00 97.94 162 THR A CA 1
ATOM 1223 C C . THR A 1 162 ? 4.478 10.872 -1.928 1.00 97.94 162 THR A C 1
ATOM 1225 O O . THR A 1 162 ? 3.846 10.837 -0.870 1.00 97.94 162 THR A O 1
ATOM 1228 N N . MET A 1 163 ? 4.915 9.757 -2.522 1.00 97.56 163 MET A N 1
ATOM 1229 C CA . MET A 1 163 ? 4.753 8.428 -1.927 1.00 97.56 163 MET A CA 1
ATOM 1230 C C . MET A 1 163 ? 5.531 8.307 -0.613 1.00 97.56 163 MET A C 1
ATOM 1232 O O . MET A 1 163 ? 5.008 7.773 0.360 1.00 97.56 163 MET A O 1
ATOM 1236 N N . THR A 1 164 ? 6.747 8.851 -0.562 1.00 98.00 164 THR A N 1
ATOM 1237 C CA . THR A 1 164 ? 7.589 8.869 0.642 1.00 98.00 164 THR A CA 1
ATOM 1238 C C . THR A 1 164 ? 6.933 9.673 1.763 1.00 98.00 164 THR A C 1
ATOM 1240 O O . THR A 1 164 ? 6.812 9.179 2.883 1.00 98.00 164 THR A O 1
ATOM 1243 N N . ASP A 1 165 ? 6.418 10.863 1.454 1.00 97.88 165 ASP A N 1
ATOM 1244 C CA . ASP A 1 165 ? 5.706 11.702 2.424 1.00 97.88 165 ASP A CA 1
ATOM 1245 C C . ASP A 1 165 ? 4.449 10.989 2.960 1.00 97.88 165 ASP A C 1
ATOM 1247 O O . ASP A 1 165 ? 4.163 11.013 4.159 1.00 97.88 165 ASP A O 1
ATOM 1251 N N . SER A 1 166 ? 3.731 10.275 2.085 1.00 98.12 166 SER A N 1
ATOM 1252 C CA . SER A 1 166 ? 2.558 9.476 2.467 1.00 98.12 166 SER A CA 1
ATOM 1253 C C . SER A 1 166 ? 2.926 8.311 3.391 1.00 98.12 166 SER A C 1
ATOM 1255 O O . SER A 1 166 ? 2.195 8.029 4.338 1.00 98.12 166 SER A O 1
ATOM 1257 N N . ILE A 1 167 ? 4.069 7.654 3.166 1.00 98.12 167 ILE A N 1
ATOM 1258 C CA . ILE A 1 167 ? 4.573 6.587 4.044 1.00 98.12 167 ILE A CA 1
ATOM 1259 C C . ILE A 1 167 ? 4.860 7.135 5.448 1.00 98.12 167 ILE A C 1
ATOM 1261 O O . ILE A 1 167 ? 4.466 6.508 6.432 1.00 98.12 167 ILE A O 1
ATOM 1265 N N . PHE A 1 168 ? 5.472 8.319 5.563 1.00 97.75 168 PHE A N 1
ATOM 1266 C CA . PHE A 1 168 ? 5.688 8.960 6.866 1.00 97.75 168 PHE A CA 1
ATOM 1267 C C . PHE A 1 168 ? 4.372 9.317 7.568 1.00 97.75 168 PHE A C 1
ATOM 1269 O O . PHE A 1 168 ? 4.240 9.097 8.774 1.00 97.75 168 PHE A O 1
ATOM 1276 N N . ALA A 1 169 ? 3.374 9.805 6.826 1.00 97.62 169 ALA A N 1
ATOM 1277 C CA . ALA A 1 169 ? 2.051 10.092 7.380 1.00 97.62 169 ALA A CA 1
ATOM 1278 C C . ALA A 1 169 ? 1.345 8.823 7.895 1.00 97.62 169 ALA A C 1
ATOM 1280 O O . ALA A 1 169 ? 0.752 8.832 8.978 1.00 97.62 169 ALA A O 1
ATOM 1281 N N . VAL A 1 170 ? 1.446 7.711 7.157 1.00 98.25 170 VAL A N 1
ATOM 1282 C CA . VAL A 1 170 ? 0.915 6.407 7.586 1.00 98.25 170 VAL A CA 1
ATOM 1283 C C . VAL A 1 170 ? 1.642 5.905 8.834 1.00 98.25 170 VAL A C 1
ATOM 1285 O O . VAL A 1 170 ? 0.982 5.474 9.774 1.00 98.25 170 VAL A O 1
ATOM 1288 N N . ALA A 1 171 ? 2.972 6.015 8.895 1.00 97.88 171 ALA A N 1
ATOM 1289 C CA . ALA A 1 171 ? 3.747 5.619 10.073 1.00 97.88 171 ALA A CA 1
ATOM 1290 C C . ALA A 1 171 ? 3.330 6.404 11.331 1.00 97.88 171 ALA A C 1
ATOM 1292 O O . ALA A 1 171 ? 3.096 5.807 12.379 1.00 97.88 171 ALA A O 1
ATOM 1293 N N . SER A 1 172 ? 3.147 7.723 11.212 1.00 97.69 172 SER A N 1
ATOM 1294 C CA . SER A 1 172 ? 2.643 8.552 12.315 1.00 97.69 172 SER A CA 1
ATOM 1295 C C . SER A 1 172 ? 1.219 8.165 12.734 1.00 97.69 172 SER A C 1
ATOM 1297 O O . SER A 1 172 ? 0.913 8.101 13.924 1.00 97.69 172 SER A O 1
ATOM 1299 N N . SER A 1 173 ? 0.354 7.838 11.771 1.00 97.69 173 SER A N 1
ATOM 1300 C CA . SER A 1 173 ? -1.009 7.371 12.059 1.00 97.69 173 SER A CA 1
ATOM 1301 C C . SER A 1 173 ? -1.011 6.029 12.803 1.00 97.69 173 SER A C 1
ATOM 1303 O O . SER A 1 173 ? -1.833 5.824 13.694 1.00 97.69 173 SER A O 1
ATOM 1305 N N . ILE A 1 174 ? -0.077 5.129 12.478 1.00 97.88 174 ILE A N 1
ATOM 1306 C CA . ILE A 1 174 ? 0.098 3.847 13.176 1.00 97.88 174 ILE A CA 1
ATOM 1307 C C . ILE A 1 174 ? 0.532 4.075 14.628 1.00 97.88 174 ILE A C 1
ATOM 1309 O O . ILE A 1 174 ? -0.025 3.449 15.525 1.00 97.88 174 ILE A O 1
ATOM 1313 N N . GLU A 1 175 ? 1.465 4.996 14.878 1.00 97.88 175 GLU A N 1
ATOM 1314 C CA . GLU A 1 175 ? 1.894 5.337 16.241 1.00 97.88 175 GLU A CA 1
ATOM 1315 C C . GLU A 1 175 ? 0.720 5.863 17.086 1.00 97.88 175 GLU A C 1
ATOM 1317 O O . GLU A 1 175 ? 0.494 5.406 18.207 1.00 97.88 175 GLU A O 1
ATOM 1322 N N . GLN A 1 176 ? -0.102 6.752 16.518 1.00 97.56 176 GLN A N 1
ATOM 1323 C CA . GLN A 1 176 ? -1.313 7.244 17.182 1.00 97.56 176 GLN A CA 1
ATOM 1324 C C . GLN A 1 176 ? -2.327 6.124 17.450 1.00 97.56 176 GLN A C 1
ATOM 1326 O O . GLN A 1 176 ? -2.926 6.079 18.528 1.00 97.56 176 GLN A O 1
ATOM 1331 N N . ALA A 1 177 ? -2.511 5.209 16.494 1.00 98.00 177 ALA A N 1
ATOM 1332 C CA . ALA A 1 177 ? -3.392 4.058 16.657 1.00 98.00 177 ALA A CA 1
ATOM 1333 C C . ALA A 1 177 ? -2.904 3.121 17.773 1.00 98.00 177 ALA A C 1
ATOM 1335 O O . ALA A 1 177 ? -3.714 2.689 18.592 1.00 98.00 177 ALA A O 1
ATOM 1336 N N . GLU A 1 178 ? -1.597 2.857 17.874 1.00 98.38 178 GLU A N 1
ATOM 1337 C CA . GLU A 1 178 ? -1.038 2.084 18.989 1.00 98.38 178 GLU A CA 1
ATOM 1338 C C . GLU A 1 178 ? -1.325 2.743 20.339 1.00 98.38 178 GLU A C 1
ATOM 1340 O O . GLU A 1 178 ? -1.747 2.068 21.284 1.00 98.38 178 GLU A O 1
ATOM 1345 N N . THR A 1 179 ? -1.122 4.058 20.447 1.00 98.00 179 THR A N 1
ATOM 1346 C CA . THR A 1 179 ? -1.426 4.801 21.673 1.00 98.00 179 THR A CA 1
ATOM 1347 C C . THR A 1 179 ? -2.912 4.704 22.019 1.00 98.00 179 THR A C 1
ATOM 1349 O O . THR A 1 179 ? -3.253 4.414 23.168 1.00 98.00 179 THR A O 1
ATOM 1352 N N . ALA A 1 180 ? -3.802 4.867 21.036 1.00 98.12 180 ALA A N 1
ATOM 1353 C CA . ALA A 1 180 ? -5.244 4.732 21.231 1.00 98.12 180 ALA A CA 1
ATOM 1354 C C . ALA A 1 180 ? -5.636 3.322 21.706 1.00 98.12 180 ALA A C 1
ATOM 1356 O O . ALA A 1 180 ? -6.409 3.189 22.655 1.00 98.12 180 ALA A O 1
ATOM 1357 N N . VAL A 1 181 ? -5.053 2.271 21.120 1.00 98.25 181 VAL A N 1
ATOM 1358 C CA . VAL A 1 181 ? -5.282 0.875 21.530 1.00 98.25 181 VAL A CA 1
ATOM 1359 C C . VAL A 1 181 ? -4.786 0.619 22.954 1.00 98.25 181 VAL A C 1
ATOM 1361 O O . VAL A 1 181 ? -5.484 -0.037 23.732 1.00 98.25 181 VAL A O 1
ATOM 1364 N N . ARG A 1 182 ? -3.625 1.163 23.346 1.00 97.88 182 ARG A N 1
ATOM 1365 C CA . ARG A 1 182 ? -3.131 1.059 24.732 1.00 97.88 182 ARG A CA 1
ATOM 1366 C C . ARG A 1 182 ? -4.075 1.748 25.717 1.00 97.88 182 ARG A C 1
ATOM 1368 O O . ARG A 1 182 ? -4.381 1.172 26.759 1.00 97.88 182 ARG A O 1
ATOM 1375 N N . HIS A 1 183 ? -4.573 2.941 25.386 1.00 97.88 183 HIS A N 1
ATOM 1376 C CA . HIS A 1 183 ? -5.559 3.637 26.216 1.00 97.88 183 HIS A CA 1
ATOM 1377 C C . HIS A 1 183 ? -6.875 2.867 26.324 1.00 97.88 183 HIS A C 1
ATOM 1379 O O . HIS A 1 183 ? -7.392 2.723 27.430 1.00 97.88 183 HIS A O 1
ATOM 1385 N N . ALA A 1 184 ? -7.388 2.332 25.214 1.00 98.25 184 ALA A N 1
ATOM 1386 C CA . ALA A 1 184 ? -8.603 1.523 25.210 1.00 98.25 184 ALA A CA 1
ATOM 1387 C C . ALA A 1 184 ? -8.433 0.255 26.059 1.00 98.25 184 ALA A C 1
ATOM 1389 O O . ALA A 1 184 ? -9.280 -0.038 26.897 1.00 98.25 184 ALA A O 1
ATOM 1390 N N . SER A 1 185 ? -7.300 -0.439 25.920 1.00 98.12 185 SER A N 1
ATOM 1391 C CA . SER A 1 185 ? -6.976 -1.622 26.728 1.00 98.12 185 SER A CA 1
ATOM 1392 C C . SER A 1 185 ? -6.930 -1.284 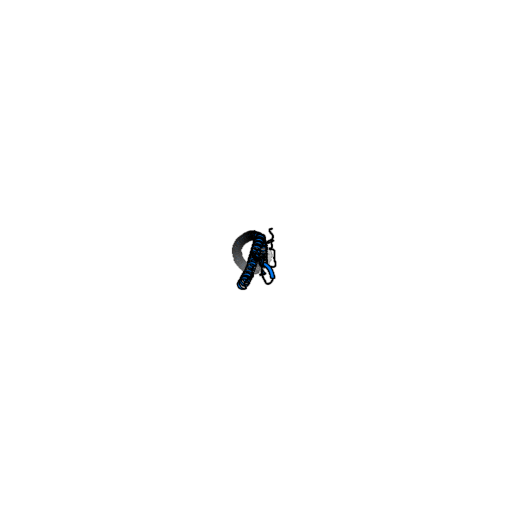28.215 1.00 98.12 185 SER A C 1
ATOM 1394 O O . SER A 1 185 ? -7.489 -2.011 29.033 1.00 98.12 185 SER A O 1
ATOM 1396 N N . LYS A 1 186 ? -6.327 -0.141 28.576 1.00 97.94 186 LYS A N 1
ATOM 1397 C CA . LYS A 1 186 ? -6.295 0.299 29.972 1.00 97.94 186 LYS A CA 1
ATOM 1398 C C . LYS A 1 186 ? -7.682 0.662 30.495 1.00 97.94 186 LYS A C 1
ATOM 1400 O O . LYS A 1 186 ? -7.995 0.326 31.631 1.00 97.94 186 LYS A O 1
ATOM 1405 N N . ALA A 1 187 ? -8.504 1.319 29.678 1.00 97.62 187 ALA A N 1
ATOM 1406 C CA . ALA A 1 187 ? -9.877 1.658 30.033 1.00 97.62 187 ALA A CA 1
ATOM 1407 C C . ALA A 1 187 ? -10.720 0.398 30.283 1.00 97.62 187 ALA A C 1
ATOM 1409 O O . ALA A 1 187 ? -11.423 0.335 31.290 1.00 97.62 187 ALA A O 1
ATOM 1410 N N . VAL A 1 188 ? -10.587 -0.623 29.428 1.00 97.88 188 VAL A N 1
ATOM 1411 C CA . VAL A 1 188 ? -11.234 -1.932 29.606 1.00 97.88 188 VAL A CA 1
ATOM 1412 C C . VAL A 1 188 ? -10.765 -2.600 30.897 1.00 97.88 188 VAL A C 1
ATOM 1414 O O . VAL A 1 188 ? -11.602 -2.993 31.696 1.00 97.88 188 VAL A O 1
ATOM 1417 N N . GLU A 1 189 ? -9.457 -2.642 31.170 1.00 97.25 189 GLU A N 1
ATOM 1418 C CA . GLU A 1 189 ? -8.919 -3.208 32.418 1.00 97.25 189 GLU A CA 1
ATOM 1419 C C . GLU A 1 189 ? -9.456 -2.472 33.659 1.00 97.25 189 GLU A C 1
ATOM 1421 O O . GLU A 1 189 ? -9.808 -3.086 34.665 1.00 97.25 189 GLU A O 1
ATOM 1426 N N . THR A 1 190 ? -9.550 -1.139 33.614 1.00 96.94 190 THR A N 1
ATOM 1427 C CA . THR A 1 190 ? -10.147 -0.372 34.719 1.00 96.94 190 THR A CA 1
ATOM 1428 C C . THR A 1 190 ? -11.653 -0.592 34.845 1.00 96.94 190 THR A C 1
ATOM 1430 O O . THR A 1 190 ? -12.157 -0.613 35.966 1.00 96.94 190 THR A O 1
ATOM 1433 N N . GLY A 1 191 ? -12.358 -0.765 33.724 1.00 96.50 191 GLY A N 1
ATOM 1434 C CA . GLY A 1 191 ? -13.788 -1.065 33.686 1.00 96.50 191 GLY A CA 1
ATOM 1435 C C . GLY A 1 191 ? -14.094 -2.438 34.274 1.00 96.50 191 GLY A C 1
ATOM 1436 O O . GLY A 1 191 ? -14.955 -2.540 35.136 1.00 96.50 191 GLY A O 1
ATOM 1437 N N . ASP A 1 192 ? -13.315 -3.452 33.902 1.00 94.62 192 ASP A N 1
ATOM 1438 C CA . ASP A 1 192 ? -13.416 -4.819 34.420 1.00 94.62 192 ASP A CA 1
ATOM 1439 C C . ASP A 1 192 ? -13.220 -4.865 35.945 1.00 94.62 192 ASP A C 1
ATOM 1441 O O . ASP A 1 192 ? -14.043 -5.396 36.689 1.00 94.62 192 ASP A O 1
ATOM 1445 N N . ASN A 1 193 ? -12.192 -4.173 36.450 1.00 95.12 193 ASN A N 1
ATOM 1446 C CA . ASN A 1 193 ? -11.981 -4.022 37.892 1.00 95.12 193 ASN A CA 1
ATOM 1447 C C . ASN A 1 193 ? -13.145 -3.298 38.593 1.00 95.12 193 ASN A C 1
ATOM 1449 O O . ASN A 1 193 ? -13.475 -3.619 39.737 1.00 95.12 193 ASN A O 1
ATOM 1453 N N . ALA A 1 194 ? -13.759 -2.301 37.948 1.00 95.69 194 ALA A N 1
ATOM 1454 C CA . ALA A 1 194 ? -14.920 -1.607 38.499 1.00 95.69 194 ALA A CA 1
ATOM 1455 C C . ALA A 1 194 ? -16.166 -2.509 38.520 1.00 95.69 194 ALA A C 1
ATOM 1457 O O . ALA A 1 194 ? -16.874 -2.522 39.526 1.00 95.69 194 ALA A O 1
ATOM 1458 N N . MET A 1 195 ? -16.392 -3.293 37.462 1.00 94.44 195 MET A N 1
ATOM 1459 C CA . MET A 1 195 ? -17.453 -4.299 37.371 1.00 94.44 195 MET A CA 1
ATOM 1460 C C . MET A 1 195 ? -17.320 -5.354 38.475 1.00 94.44 195 MET A C 1
ATOM 1462 O O . MET A 1 195 ? -18.267 -5.549 39.236 1.00 94.44 195 MET A O 1
ATOM 1466 N N . ASN A 1 196 ? -16.131 -5.944 38.642 1.00 93.00 196 ASN A N 1
ATOM 1467 C CA . ASN A 1 196 ? -15.858 -6.932 39.693 1.00 93.00 196 ASN A CA 1
ATOM 1468 C C . ASN A 1 196 ? -16.189 -6.384 41.092 1.00 93.00 196 ASN A C 1
ATOM 1470 O O . ASN A 1 196 ? -16.877 -7.025 41.884 1.00 93.00 196 ASN A O 1
ATOM 1474 N N . ARG A 1 197 ? -15.793 -5.136 41.379 1.00 93.81 197 ARG A N 1
ATOM 1475 C CA . ARG A 1 197 ? -16.133 -4.470 42.650 1.00 93.81 197 ARG A CA 1
ATOM 1476 C C . ARG A 1 197 ? -17.634 -4.226 42.820 1.00 93.81 197 ARG A C 1
ATOM 1478 O O . ARG A 1 197 ? -18.117 -4.221 43.952 1.00 93.81 197 ARG A O 1
ATOM 1485 N N . THR A 1 198 ? -18.366 -3.985 41.734 1.00 93.81 198 THR A N 1
ATOM 1486 C CA . THR A 1 198 ? -19.828 -3.848 41.767 1.00 93.81 198 THR A CA 1
ATOM 1487 C C . THR A 1 198 ? -20.500 -5.182 42.089 1.00 93.81 198 THR A C 1
ATOM 1489 O O . THR A 1 198 ? -21.409 -5.195 42.920 1.00 93.81 198 THR A O 1
ATOM 1492 N N . VAL A 1 199 ? -20.032 -6.295 41.513 1.00 93.62 199 VAL A N 1
ATOM 1493 C CA . VAL A 1 199 ? -20.526 -7.648 41.832 1.00 93.62 199 VAL A CA 1
ATOM 1494 C C . VAL A 1 199 ? -20.290 -7.977 43.305 1.00 93.62 199 VAL A C 1
ATOM 1496 O O . VAL A 1 199 ? -21.240 -8.327 44.009 1.00 93.62 199 VAL A O 1
ATOM 1499 N N . ASP A 1 200 ? -19.073 -7.750 43.810 1.00 93.44 200 ASP A N 1
ATOM 1500 C CA . ASP A 1 200 ? -18.750 -7.920 45.234 1.00 93.44 200 ASP A CA 1
ATOM 1501 C C . ASP A 1 200 ? -19.679 -7.082 46.132 1.00 93.44 200 ASP A C 1
ATOM 1503 O O . ASP A 1 200 ? -20.178 -7.547 47.163 1.00 93.44 200 ASP A O 1
ATOM 1507 N N . GLY A 1 201 ? -19.948 -5.836 45.726 1.00 94.69 201 GLY A N 1
ATOM 1508 C CA . GLY A 1 201 ? -20.877 -4.941 46.412 1.00 94.69 201 GLY A CA 1
ATOM 1509 C C . GLY A 1 201 ? -22.312 -5.476 46.442 1.00 94.69 201 GLY A C 1
ATOM 1510 O O . GLY A 1 201 ? -22.950 -5.451 47.497 1.00 94.69 201 GLY A O 1
ATOM 1511 N N . MET A 1 202 ? -22.811 -6.002 45.321 1.00 93.88 202 MET A N 1
ATOM 1512 C CA . MET A 1 202 ? -24.149 -6.601 45.233 1.00 93.88 202 MET A CA 1
ATOM 1513 C C . MET A 1 202 ? -24.267 -7.870 46.082 1.00 93.88 202 MET A C 1
ATOM 1515 O O . MET A 1 202 ? -25.260 -8.031 46.794 1.00 93.88 202 MET A O 1
ATOM 1519 N N . MET A 1 203 ? -23.235 -8.719 46.110 1.00 91.94 203 MET A N 1
ATOM 1520 C CA . MET A 1 203 ? -23.187 -9.883 47.003 1.00 91.94 203 MET A CA 1
ATOM 1521 C C . MET A 1 203 ? -23.223 -9.472 48.483 1.00 91.94 203 MET A C 1
ATOM 1523 O O . MET A 1 203 ? -23.941 -10.072 49.290 1.00 91.94 203 MET A O 1
ATOM 1527 N N . ALA A 1 204 ? -22.499 -8.413 48.858 1.00 94.69 204 ALA A N 1
ATOM 1528 C CA . ALA A 1 204 ? -22.526 -7.888 50.222 1.00 94.69 204 ALA A CA 1
ATOM 1529 C C . ALA A 1 204 ? -23.912 -7.334 50.608 1.00 94.69 204 ALA A C 1
ATOM 1531 O O . ALA A 1 204 ? -24.377 -7.551 51.737 1.00 94.69 204 ALA A O 1
ATOM 1532 N N . ILE A 1 205 ? -24.597 -6.657 49.677 1.00 94.00 205 ILE A N 1
ATOM 1533 C CA . ILE A 1 205 ? -25.984 -6.200 49.853 1.00 94.00 205 ILE A CA 1
ATOM 1534 C C . ILE A 1 205 ? -26.909 -7.402 50.047 1.00 94.00 205 ILE A C 1
ATOM 1536 O O . ILE A 1 205 ? -27.633 -7.443 51.041 1.00 94.00 205 ILE A O 1
ATOM 1540 N N . GLN A 1 206 ? -26.839 -8.409 49.173 1.00 91.31 206 GLN A N 1
ATOM 1541 C CA . GLN A 1 206 ? -27.636 -9.635 49.263 1.00 91.31 206 GLN A CA 1
ATOM 1542 C C . GLN A 1 206 ? -27.503 -10.295 50.646 1.00 91.31 206 GLN A C 1
ATOM 1544 O O . GLN A 1 206 ? -28.502 -10.599 51.305 1.00 91.31 206 GLN A O 1
ATOM 1549 N N . GLN A 1 207 ? -26.268 -10.459 51.132 1.00 92.50 207 GLN A N 1
ATOM 1550 C CA . GLN A 1 207 ? -25.999 -11.046 52.443 1.00 92.50 207 GLN A CA 1
ATOM 1551 C C . GLN A 1 207 ? -26.576 -10.197 53.588 1.00 92.50 207 GLN A C 1
ATOM 1553 O O . GLN A 1 207 ? -27.181 -10.735 54.522 1.00 92.50 207 GLN A O 1
ATOM 1558 N N . THR A 1 208 ? -26.409 -8.875 53.529 1.00 94.69 208 THR A N 1
ATOM 1559 C CA . THR A 1 208 ? -26.888 -7.951 54.569 1.00 94.69 208 THR A CA 1
ATOM 1560 C C . THR A 1 208 ? -28.418 -7.905 54.623 1.00 94.69 208 THR A C 1
ATOM 1562 O O . THR A 1 208 ? -29.006 -7.935 55.712 1.00 94.69 208 THR A O 1
ATOM 1565 N N . THR A 1 209 ? -29.071 -7.903 53.461 1.00 95.19 209 THR A N 1
ATOM 1566 C CA . THR A 1 209 ? -30.530 -7.953 53.316 1.00 95.19 209 THR A CA 1
ATOM 1567 C C . THR A 1 209 ? -31.079 -9.273 53.858 1.00 95.19 209 THR A C 1
ATOM 1569 O O . THR A 1 209 ? -31.968 -9.256 54.708 1.00 95.19 209 THR A O 1
ATOM 1572 N N . ALA A 1 210 ? -30.478 -10.417 53.513 1.00 90.38 210 ALA A N 1
ATOM 1573 C CA . ALA A 1 210 ? -30.887 -11.721 54.044 1.00 90.38 210 ALA A CA 1
ATOM 1574 C C . ALA A 1 210 ? -30.755 -11.810 55.579 1.00 90.38 210 ALA A C 1
ATOM 1576 O O . ALA A 1 210 ? -31.654 -12.298 56.275 1.00 90.38 210 ALA A O 1
ATOM 1577 N N . GLN A 1 211 ? -29.653 -11.299 56.144 1.00 93.31 211 GLN A N 1
ATOM 1578 C CA . GLN A 1 211 ? -29.467 -11.250 57.599 1.00 93.31 211 GLN A CA 1
ATOM 1579 C C . GLN A 1 211 ? -30.498 -10.350 58.285 1.00 93.31 211 GLN A C 1
ATOM 1581 O O . GLN A 1 211 ? -30.998 -10.685 59.365 1.00 93.31 211 GLN A O 1
ATOM 1586 N N . THR A 1 212 ? -30.819 -9.212 57.675 1.00 94.88 212 THR A N 1
ATOM 1587 C CA . THR A 1 212 ? -31.774 -8.257 58.236 1.00 94.88 212 THR A CA 1
ATOM 1588 C C . THR A 1 212 ? -33.205 -8.803 58.147 1.00 94.88 212 THR A C 1
ATOM 1590 O O . THR A 1 212 ? -33.923 -8.738 59.144 1.00 94.88 212 THR A O 1
ATOM 1593 N N . ALA A 1 213 ? -33.576 -9.499 57.066 1.00 92.69 213 ALA A N 1
ATOM 1594 C CA . ALA A 1 213 ? -34.874 -10.162 56.925 1.00 92.69 213 ALA A CA 1
ATOM 1595 C C . ALA A 1 213 ? -35.084 -11.216 58.023 1.00 92.69 213 ALA A C 1
ATOM 1597 O O . ALA A 1 213 ? -36.143 -11.279 58.647 1.00 92.69 213 ALA A O 1
ATOM 1598 N N . LYS A 1 214 ? -34.034 -11.981 58.364 1.00 92.94 214 LYS A N 1
ATOM 1599 C CA . LYS A 1 214 ? -34.063 -12.935 59.486 1.00 92.94 214 LYS A CA 1
ATOM 1600 C C . LYS A 1 214 ? -34.326 -12.253 60.835 1.00 92.94 214 LYS A C 1
ATOM 1602 O O . LYS A 1 214 ? -35.070 -12.791 61.655 1.00 92.94 214 LYS A O 1
ATOM 1607 N N . LYS A 1 215 ? -33.729 -11.080 61.083 1.00 94.56 215 LYS A N 1
ATOM 1608 C CA . LYS A 1 215 ? -33.956 -10.305 62.318 1.00 94.56 215 LYS A CA 1
ATOM 1609 C C . LYS A 1 215 ? -35.376 -9.738 62.378 1.00 94.56 215 LYS A C 1
ATOM 1611 O O . LYS A 1 215 ? -36.008 -9.837 63.426 1.00 94.56 215 LYS A O 1
ATOM 1616 N N . VAL A 1 216 ? -35.886 -9.202 61.268 1.00 95.44 216 VAL A N 1
ATOM 1617 C CA 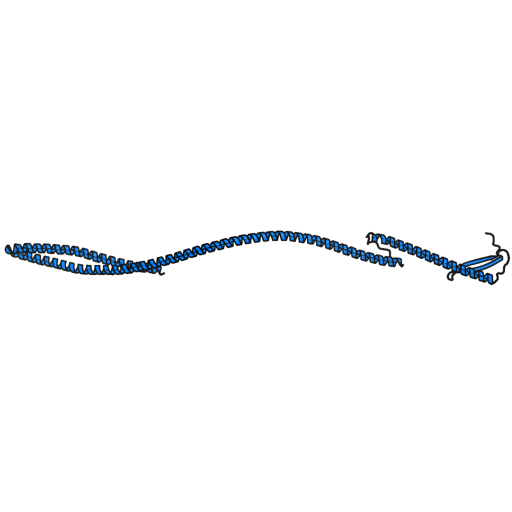. VAL A 1 216 ? -37.257 -8.669 61.176 1.00 95.44 216 VAL A CA 1
ATOM 1618 C C . VAL A 1 216 ? -38.290 -9.785 61.337 1.00 95.44 216 VAL A C 1
ATOM 1620 O O . VAL A 1 216 ? -39.256 -9.618 62.076 1.00 95.44 216 VAL A O 1
ATOM 1623 N N . LYS A 1 217 ? -38.057 -10.965 60.752 1.00 91.69 217 LYS A N 1
ATOM 1624 C CA . LYS A 1 217 ? -38.913 -12.141 60.959 1.00 91.69 217 LYS A CA 1
ATOM 1625 C C . LYS A 1 217 ? -39.004 -12.528 62.437 1.00 91.69 217 LYS A C 1
ATOM 1627 O O . LYS A 1 217 ? -40.102 -12.725 62.948 1.00 91.69 217 LYS A O 1
ATOM 1632 N N . LYS A 1 218 ? -37.867 -12.544 63.142 1.00 94.00 218 LYS A N 1
ATOM 1633 C CA . LYS A 1 218 ? -37.831 -12.789 64.592 1.00 94.00 218 LYS A CA 1
ATOM 1634 C C . LYS A 1 218 ? -38.591 -11.714 65.383 1.00 94.00 218 LYS A C 1
ATOM 1636 O O . LYS A 1 218 ? -39.262 -12.039 66.355 1.00 94.00 218 LYS A O 1
ATOM 1641 N N . LEU A 1 219 ? -38.527 -10.447 64.962 1.00 94.88 219 LEU A N 1
ATOM 1642 C CA . LEU A 1 219 ? -39.320 -9.364 65.559 1.00 94.88 219 LEU A CA 1
ATOM 1643 C C . LEU A 1 219 ? -40.831 -9.573 65.348 1.00 94.88 219 LEU A C 1
ATOM 1645 O O . LEU A 1 219 ? -41.617 -9.331 66.265 1.00 94.88 219 LEU A O 1
ATOM 1649 N N . GLY A 1 220 ? -41.232 -10.063 64.172 1.00 93.12 220 GLY A N 1
ATOM 1650 C CA . GLY A 1 220 ? -42.611 -10.458 63.880 1.00 93.12 220 GLY A CA 1
ATOM 1651 C C . GLY A 1 220 ? -43.096 -11.595 64.787 1.00 93.12 220 GLY A C 1
ATOM 1652 O O . GLY A 1 220 ? -44.174 -11.490 65.371 1.00 93.12 220 GLY A O 1
ATOM 1653 N N . GLU A 1 221 ? -42.274 -12.632 64.984 1.00 92.94 221 GLU A N 1
ATOM 1654 C CA . GLU A 1 221 ? -42.548 -13.742 65.915 1.00 92.94 221 GLU A CA 1
ATOM 1655 C C . GLU A 1 221 ? -42.703 -13.240 67.362 1.00 92.94 221 GLU A C 1
ATOM 1657 O O . GLU A 1 221 ? -43.703 -13.537 68.017 1.00 92.94 221 GLU A O 1
ATOM 1662 N N . SER A 1 222 ? -41.783 -12.396 67.846 1.00 94.69 222 SER A N 1
ATOM 1663 C CA . SER A 1 222 ? -41.893 -11.782 69.179 1.00 94.69 222 SER A CA 1
ATOM 1664 C C . SER A 1 222 ? -43.141 -10.903 69.321 1.00 94.69 222 SER A C 1
ATOM 1666 O O . SER A 1 222 ? -43.791 -10.917 70.364 1.00 94.69 222 SER A O 1
ATOM 1668 N N . SER A 1 223 ? -43.533 -10.177 68.272 1.00 95.25 223 SER A N 1
ATOM 1669 C CA . SER A 1 223 ? -44.767 -9.376 68.273 1.00 95.25 223 SER A CA 1
ATOM 1670 C C . SER A 1 223 ? -46.024 -10.253 68.324 1.00 95.25 223 SER A C 1
ATOM 1672 O O . SER A 1 223 ? -47.041 -9.851 68.890 1.00 95.25 223 SER A O 1
ATOM 1674 N N . GLN A 1 224 ? -45.979 -11.464 67.764 1.00 92.00 224 GLN A N 1
ATOM 1675 C CA . GLN A 1 224 ? -47.063 -12.442 67.870 1.00 92.00 224 GLN A CA 1
ATOM 1676 C C . GLN A 1 224 ? -47.176 -13.016 69.290 1.00 92.00 224 GLN A C 1
ATOM 1678 O O . GLN A 1 224 ? -48.286 -13.158 69.808 1.00 92.00 224 GLN A O 1
ATOM 1683 N N . GLU A 1 225 ? -46.047 -13.284 69.953 1.00 93.69 225 GLU A N 1
ATOM 1684 C CA . GLU A 1 225 ? -46.035 -13.670 71.370 1.00 93.69 225 GLU A CA 1
ATOM 1685 C C . GLU A 1 225 ? -46.606 -12.562 72.264 1.00 93.69 225 GLU A C 1
ATOM 1687 O O . GLU A 1 225 ? -47.463 -12.841 73.105 1.00 93.69 225 GLU A O 1
ATOM 1692 N N . ILE A 1 226 ? -46.216 -11.300 72.035 1.00 94.00 226 ILE A N 1
ATOM 1693 C CA . ILE A 1 226 ? -46.763 -10.147 72.768 1.00 94.00 226 ILE A CA 1
ATOM 1694 C C . ILE A 1 226 ? -48.278 -10.049 72.563 1.00 94.00 226 ILE A C 1
ATOM 1696 O O . ILE A 1 226 ? -49.010 -9.909 73.538 1.00 94.00 226 ILE A O 1
ATOM 1700 N N . SER A 1 227 ? -48.773 -10.182 71.328 1.00 94.12 227 SER A N 1
ATOM 1701 C CA . SER A 1 227 ? -50.216 -10.164 71.040 1.00 94.12 227 SER A CA 1
ATOM 1702 C C . SER A 1 227 ? -50.977 -11.240 71.831 1.00 94.12 227 SER A C 1
ATOM 1704 O O . SER A 1 227 ? -52.023 -10.954 72.417 1.00 94.12 227 SER A O 1
ATOM 1706 N N . LYS A 1 228 ? -50.415 -12.452 71.951 1.00 93.19 228 LYS A N 1
ATOM 1707 C CA . LYS A 1 228 ? -50.999 -13.534 72.760 1.00 93.19 228 LYS A CA 1
ATOM 1708 C C . LYS A 1 228 ? -51.055 -13.184 74.251 1.00 93.19 228 LYS A C 1
ATOM 1710 O O . LYS A 1 228 ? -52.053 -13.478 74.908 1.00 93.19 228 LYS A O 1
ATOM 1715 N N . VAL A 1 229 ? -50.009 -12.547 74.781 1.00 93.94 229 VAL A N 1
ATOM 1716 C CA . VAL A 1 229 ? -49.968 -12.075 76.176 1.00 93.94 229 VAL A CA 1
ATOM 1717 C C . VAL A 1 229 ? -50.990 -10.960 76.407 1.00 93.94 229 VAL A C 1
ATOM 1719 O O . VAL A 1 229 ? -51.731 -11.016 77.382 1.00 93.94 229 VAL A O 1
ATOM 1722 N N . ILE A 1 230 ? -51.092 -9.989 75.498 1.00 94.81 230 ILE A N 1
ATOM 1723 C CA . ILE A 1 230 ? -52.049 -8.877 75.599 1.00 94.81 230 ILE A CA 1
ATOM 1724 C C . ILE A 1 230 ? -53.496 -9.376 75.555 1.00 94.81 230 ILE A C 1
ATOM 1726 O O . ILE A 1 230 ? -54.300 -8.958 76.386 1.00 94.81 230 ILE A O 1
ATOM 1730 N N . SER A 1 231 ? -53.813 -10.334 74.679 1.00 91.81 231 SER A N 1
ATOM 1731 C CA . SER A 1 231 ? -55.133 -10.980 74.648 1.00 91.81 231 SER A CA 1
ATOM 1732 C C . SER A 1 231 ? -55.465 -11.670 75.980 1.00 91.81 231 SER A C 1
ATOM 1734 O O . SER A 1 231 ? -56.587 -11.582 76.481 1.00 91.81 231 SER A O 1
ATOM 1736 N N . LEU A 1 232 ? -54.480 -12.315 76.611 1.00 94.44 232 LEU A N 1
ATOM 1737 C CA . LEU A 1 232 ? -54.645 -12.951 77.918 1.00 94.44 232 LEU A CA 1
ATOM 1738 C C . LEU A 1 232 ? -54.850 -11.922 79.046 1.00 94.44 232 LEU A C 1
ATOM 1740 O O . LEU A 1 232 ? -55.711 -12.127 79.899 1.00 94.44 232 LEU A O 1
ATOM 1744 N N . ILE A 1 233 ? -54.135 -10.792 79.021 1.00 93.06 233 ILE A N 1
ATOM 1745 C CA . ILE A 1 233 ? -54.331 -9.691 79.981 1.00 93.06 233 ILE A CA 1
ATOM 1746 C C . ILE A 1 233 ? -55.704 -9.039 79.787 1.00 93.06 233 ILE A C 1
ATOM 1748 O O . ILE A 1 233 ? -56.388 -8.793 80.774 1.00 93.06 233 ILE A O 1
ATOM 1752 N N . SER A 1 234 ? -56.147 -8.815 78.547 1.00 92.31 234 SER A N 1
ATOM 1753 C CA . SER A 1 234 ? -57.489 -8.292 78.252 1.00 92.31 234 SER A CA 1
ATOM 1754 C C . SER A 1 234 ? -58.587 -9.227 78.781 1.00 92.31 234 SER A C 1
ATOM 1756 O O . SER A 1 234 ? -59.535 -8.783 79.433 1.00 92.31 234 SER A O 1
ATOM 1758 N N . ASN A 1 235 ? -58.406 -10.546 78.630 1.00 93.00 235 ASN A N 1
ATOM 1759 C CA . ASN A 1 235 ? -59.288 -11.543 79.241 1.00 93.00 235 ASN A CA 1
ATOM 1760 C C . ASN A 1 235 ? -59.278 -11.473 80.777 1.00 93.00 235 ASN A C 1
ATOM 1762 O O . ASN A 1 235 ? -60.345 -11.510 81.390 1.00 93.00 235 ASN A O 1
ATOM 1766 N N . PHE A 1 236 ? -58.108 -11.325 81.410 1.00 93.38 236 PHE A N 1
ATOM 1767 C CA . PHE A 1 236 ? -58.014 -11.134 82.862 1.00 93.38 236 PHE A CA 1
ATOM 1768 C C . PHE A 1 236 ? -58.665 -9.834 83.326 1.00 93.38 236 PHE A C 1
ATOM 1770 O O . PHE A 1 236 ? -59.361 -9.841 84.339 1.00 93.38 236 PHE A O 1
ATOM 1777 N N . ALA A 1 237 ? -58.494 -8.736 82.594 1.00 93.44 237 ALA A N 1
ATOM 1778 C CA . ALA A 1 237 ? -59.128 -7.459 82.886 1.00 93.44 237 ALA A CA 1
ATOM 1779 C C . ALA A 1 237 ? -60.659 -7.575 82.791 1.00 93.44 237 ALA A C 1
ATOM 1781 O O . ALA A 1 237 ? -61.365 -7.172 83.711 1.00 93.44 237 ALA A O 1
ATOM 1782 N N . SER A 1 238 ? -61.178 -8.234 81.751 1.00 91.00 238 SER A N 1
ATOM 1783 C CA . SER A 1 238 ? -62.611 -8.519 81.601 1.00 91.00 238 SER A CA 1
ATOM 1784 C C . SER A 1 238 ? -63.155 -9.409 82.730 1.00 91.00 238 SER A C 1
ATOM 1786 O O . SER A 1 238 ? -64.183 -9.101 83.339 1.00 91.00 238 SER A O 1
ATOM 1788 N N . GLN A 1 239 ? -62.430 -10.474 83.087 1.00 93.38 239 GLN A N 1
ATOM 1789 C CA . GLN A 1 239 ? -62.797 -11.362 84.192 1.00 93.38 239 GLN A CA 1
ATOM 1790 C C . GLN A 1 239 ? -62.758 -10.641 85.548 1.00 93.38 239 GLN A C 1
ATOM 1792 O O . GLN A 1 239 ? -63.659 -10.823 86.365 1.00 93.38 239 GLN A O 1
ATOM 1797 N N . THR A 1 240 ? -61.755 -9.791 85.773 1.00 94.44 240 THR A N 1
ATOM 1798 C CA . THR A 1 240 ? -61.619 -8.974 86.988 1.00 94.44 240 THR A CA 1
ATOM 1799 C C . THR A 1 240 ? -62.736 -7.941 87.075 1.00 94.44 240 THR A C 1
ATOM 1801 O O . THR A 1 240 ? -63.324 -7.782 88.138 1.00 94.44 240 THR A O 1
ATOM 1804 N N . ASN A 1 241 ? -63.101 -7.305 85.959 1.00 91.62 241 ASN A N 1
ATOM 1805 C CA . ASN A 1 241 ? -64.235 -6.387 85.876 1.00 91.62 241 ASN A CA 1
ATOM 1806 C C . ASN A 1 241 ? -65.560 -7.087 86.239 1.00 91.62 241 ASN A C 1
ATOM 1808 O O . ASN A 1 241 ? -66.350 -6.543 87.007 1.00 91.62 241 ASN A O 1
ATOM 1812 N N . LEU A 1 242 ? -65.782 -8.319 85.762 1.00 91.69 242 LEU A N 1
ATOM 1813 C CA . LEU A 1 242 ? -66.955 -9.127 86.130 1.00 91.69 242 LEU A CA 1
ATOM 1814 C C . LEU A 1 242 ? -66.949 -9.557 87.606 1.00 91.69 242 LEU A C 1
ATOM 1816 O O . LEU A 1 242 ? -67.982 -9.491 88.270 1.00 91.69 242 LEU A O 1
ATOM 1820 N N . LEU A 1 243 ? -65.799 -9.986 88.134 1.00 91.69 243 LEU A N 1
ATOM 1821 C CA . LEU A 1 243 ? -65.638 -10.343 89.550 1.00 91.69 243 LEU A CA 1
ATOM 1822 C C . LEU A 1 243 ? -65.891 -9.141 90.465 1.00 91.69 243 LEU A C 1
ATOM 1824 O O . LEU A 1 243 ? -66.616 -9.263 91.450 1.00 91.69 243 LEU A O 1
ATOM 1828 N N . ALA A 1 244 ? -65.333 -7.984 90.114 1.00 93.88 244 ALA A N 1
ATOM 1829 C CA . ALA A 1 244 ? -65.500 -6.729 90.833 1.00 93.88 244 ALA A CA 1
ATOM 1830 C C . ALA A 1 244 ? -66.952 -6.234 90.790 1.00 93.88 244 ALA A C 1
ATOM 1832 O O . ALA A 1 244 ? -67.484 -5.808 91.812 1.00 93.88 244 ALA A O 1
ATOM 1833 N N . LEU A 1 245 ? -67.633 -6.375 89.647 1.00 89.69 245 LEU A N 1
ATOM 1834 C CA . LEU A 1 245 ? -69.062 -6.083 89.524 1.00 89.69 245 LEU A CA 1
ATOM 1835 C C . LEU A 1 245 ? -69.904 -6.979 90.446 1.00 89.69 245 LEU A C 1
ATOM 1837 O O . LEU A 1 245 ? -70.737 -6.472 91.193 1.00 89.69 245 LEU A O 1
ATOM 1841 N N . ASN A 1 246 ? -69.660 -8.293 90.439 1.00 89.12 246 ASN A N 1
ATOM 1842 C CA . ASN A 1 246 ? -70.361 -9.231 91.321 1.00 89.12 246 ASN A CA 1
ATOM 1843 C C . ASN A 1 246 ? -70.107 -8.915 92.804 1.00 89.12 246 ASN A C 1
ATOM 1845 O O . ASN A 1 246 ? -71.038 -8.941 93.606 1.00 89.12 246 ASN A O 1
ATOM 1849 N N . ALA A 1 247 ? -68.865 -8.574 93.164 1.00 90.12 247 ALA A N 1
ATOM 1850 C CA . ALA A 1 247 ? -68.503 -8.174 94.521 1.00 90.12 247 ALA A CA 1
ATOM 1851 C C . ALA A 1 247 ? -69.166 -6.850 94.940 1.00 90.12 247 ALA A C 1
ATOM 1853 O O . ALA A 1 247 ? -69.649 -6.748 96.063 1.00 90.12 247 ALA A O 1
ATOM 1854 N N . SER A 1 248 ? -69.240 -5.863 94.042 1.00 88.62 248 SER A N 1
ATOM 1855 C CA . SER A 1 248 ? -69.911 -4.576 94.274 1.00 88.62 248 SER A CA 1
ATOM 1856 C C . SER A 1 248 ? -71.419 -4.761 94.494 1.00 88.62 248 SER A C 1
ATOM 1858 O O . SER A 1 248 ? -71.980 -4.213 95.444 1.00 88.62 248 SER A O 1
ATOM 1860 N N . ILE A 1 249 ? -72.062 -5.622 93.690 1.00 85.25 249 ILE A N 1
ATOM 1861 C CA . ILE A 1 249 ? -73.480 -5.988 93.844 1.00 85.25 249 ILE A CA 1
ATOM 1862 C C . ILE A 1 249 ? -73.732 -6.662 95.199 1.00 85.25 249 ILE A C 1
ATOM 1864 O O . ILE A 1 249 ? -74.653 -6.269 95.915 1.00 85.25 249 ILE A O 1
ATOM 1868 N N . GLU A 1 250 ? -72.925 -7.656 95.575 1.00 87.31 250 GLU A N 1
ATOM 1869 C CA . GLU A 1 250 ? -73.128 -8.392 96.830 1.00 87.31 250 GLU A CA 1
ATOM 1870 C C . GLU A 1 250 ? -72.799 -7.527 98.063 1.00 87.31 250 GLU A C 1
ATOM 1872 O O . GLU A 1 250 ? -73.500 -7.588 99.073 1.00 87.31 250 GLU A O 1
ATOM 1877 N N . ALA A 1 251 ? -71.808 -6.635 97.963 1.00 87.56 251 ALA A N 1
ATOM 1878 C CA . ALA A 1 251 ? -71.496 -5.655 99.001 1.00 87.56 251 ALA A CA 1
ATOM 1879 C C . ALA A 1 251 ? -72.617 -4.614 99.183 1.00 87.56 251 ALA A C 1
ATOM 1881 O O . ALA A 1 251 ? -72.960 -4.279 100.316 1.00 87.56 251 ALA A O 1
ATOM 1882 N N . ALA A 1 252 ? -73.251 -4.157 98.095 1.00 82.69 252 ALA A N 1
ATOM 1883 C CA . ALA A 1 252 ? -74.443 -3.307 98.162 1.00 82.69 252 ALA A CA 1
ATOM 1884 C C . ALA A 1 252 ? -75.639 -4.034 98.808 1.00 82.69 252 ALA A C 1
ATOM 1886 O O . ALA A 1 252 ? -76.456 -3.417 99.494 1.00 82.69 252 ALA A O 1
ATOM 1887 N N . ARG A 1 253 ? -75.723 -5.359 98.630 1.00 83.06 253 ARG A N 1
ATOM 1888 C CA . ARG A 1 253 ? -76.763 -6.224 99.205 1.00 83.06 253 ARG A CA 1
ATOM 1889 C C . ARG A 1 253 ? -76.629 -6.412 100.721 1.00 83.06 253 ARG A C 1
ATOM 1891 O O . ARG A 1 253 ? -77.641 -6.592 101.393 1.00 83.06 253 ARG A O 1
ATOM 1898 N N . ALA A 1 254 ? -75.409 -6.332 101.257 1.00 85.25 254 ALA A N 1
ATOM 1899 C CA . ALA A 1 254 ? -75.110 -6.432 102.689 1.00 85.25 254 ALA A CA 1
ATOM 1900 C C . ALA A 1 254 ? -75.424 -5.150 103.499 1.00 85.25 254 ALA A C 1
ATOM 1902 O O . ALA A 1 254 ? -75.291 -5.150 104.723 1.00 85.25 254 ALA A O 1
ATOM 1903 N N . GLY A 1 255 ? -75.869 -4.063 102.854 1.00 79.62 255 GLY A N 1
ATOM 1904 C CA . GLY A 1 255 ? -76.293 -2.832 103.536 1.00 79.62 255 GLY A CA 1
ATOM 1905 C C . GLY A 1 255 ? -75.134 -2.026 104.145 1.00 79.62 255 GLY A C 1
ATOM 1906 O O . GLY A 1 255 ? -74.091 -1.860 103.516 1.00 79.62 255 GLY A O 1
ATOM 1907 N N . GLU A 1 256 ? -75.315 -1.488 105.360 1.00 74.62 256 GLU A N 1
ATOM 1908 C CA . GLU A 1 256 ? -74.327 -0.617 106.037 1.00 74.62 256 GLU A CA 1
ATOM 1909 C C . GLU A 1 256 ? -72.987 -1.330 106.330 1.00 74.62 256 GLU A C 1
ATOM 1911 O O . GLU A 1 256 ? -71.933 -0.709 106.199 1.00 74.62 256 GLU A O 1
ATOM 1916 N N . GLU A 1 257 ? -72.998 -2.640 106.607 1.00 74.31 257 GLU A N 1
ATOM 1917 C CA . GLU A 1 257 ? -71.789 -3.446 106.882 1.00 74.31 257 GLU A CA 1
ATOM 1918 C C . GLU A 1 257 ? -70.926 -3.697 105.624 1.00 74.31 257 GLU A C 1
ATOM 1920 O O . GLU A 1 257 ? -69.720 -3.926 105.716 1.00 74.31 257 GLU A O 1
ATOM 1925 N N . GLY A 1 258 ? -71.519 -3.633 104.423 1.00 81.06 258 GLY A N 1
ATOM 1926 C CA . GLY A 1 258 ? -70.843 -3.886 103.141 1.00 81.06 258 GLY A CA 1
ATOM 1927 C C . GLY A 1 258 ? -70.280 -2.638 102.455 1.00 81.06 258 GLY A C 1
ATOM 1928 O O . GLY A 1 258 ? -69.599 -2.739 101.434 1.00 81.06 258 GLY A O 1
ATOM 1929 N N . ARG A 1 259 ? -70.530 -1.447 103.010 1.00 78.62 259 ARG A N 1
ATOM 1930 C CA . ARG A 1 259 ? -70.276 -0.155 102.351 1.00 78.62 259 ARG A CA 1
ATOM 1931 C C . ARG A 1 259 ? -68.799 0.081 102.011 1.00 78.62 259 ARG A C 1
ATOM 1933 O O . ARG A 1 259 ? -68.494 0.583 100.933 1.00 78.62 259 ARG A O 1
ATOM 1940 N N . GLY A 1 260 ? -67.880 -0.329 102.891 1.00 82.38 260 GLY A N 1
ATOM 1941 C CA . GLY A 1 260 ? -66.433 -0.258 102.638 1.00 82.38 260 GLY A CA 1
ATOM 1942 C C . GLY A 1 260 ? -65.964 -1.223 101.543 1.00 82.38 260 GLY A C 1
ATOM 1943 O O . GLY A 1 2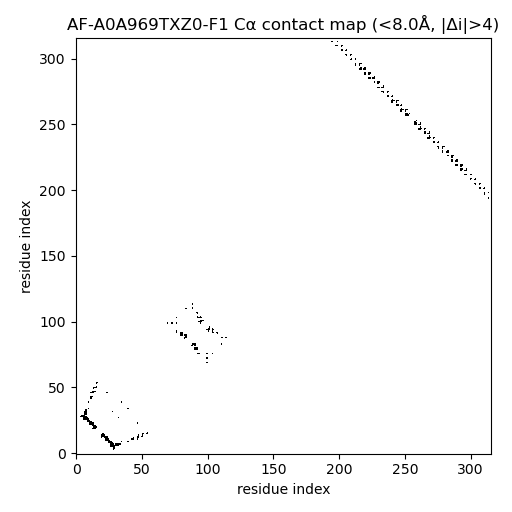60 ? -65.152 -0.851 100.700 1.00 82.38 260 GLY A O 1
ATOM 1944 N N . PHE A 1 261 ? -66.527 -2.435 101.503 1.00 87.31 261 PHE A N 1
ATOM 1945 C CA . PHE A 1 261 ? -66.242 -3.423 100.456 1.00 87.31 261 PHE A CA 1
ATOM 1946 C C . PHE A 1 261 ? -66.794 -3.002 99.090 1.00 87.31 261 PHE A C 1
ATOM 1948 O O . PHE A 1 261 ? -66.123 -3.218 98.084 1.00 87.31 261 PHE A O 1
ATOM 1955 N N . ALA A 1 262 ? -67.965 -2.360 99.046 1.00 85.75 262 ALA A N 1
ATOM 1956 C CA . ALA A 1 262 ? -68.561 -1.861 97.806 1.00 85.75 262 ALA A CA 1
ATOM 1957 C C . ALA A 1 262 ? -67.679 -0.797 97.129 1.00 85.75 262 ALA A C 1
ATOM 1959 O O . ALA A 1 262 ? -67.505 -0.830 95.914 1.00 85.75 262 ALA A O 1
ATOM 1960 N N . ILE A 1 263 ? -67.068 0.103 97.913 1.00 85.81 263 ILE A N 1
ATOM 1961 C CA . ILE A 1 263 ? -66.143 1.127 97.395 1.00 85.81 263 ILE A CA 1
ATOM 1962 C C . ILE A 1 263 ? -64.891 0.475 96.797 1.00 85.81 263 ILE A C 1
ATOM 1964 O O . ILE A 1 263 ? -64.498 0.812 95.685 1.00 85.81 263 ILE A O 1
ATOM 1968 N N . VAL A 1 264 ? -64.285 -0.488 97.501 1.00 89.94 264 VAL A N 1
ATOM 1969 C CA . VAL A 1 264 ? -63.096 -1.201 97.000 1.00 89.94 264 VAL A CA 1
ATOM 1970 C C . VAL A 1 264 ? -63.426 -2.003 95.739 1.00 89.94 264 VAL A C 1
ATOM 1972 O O . VAL A 1 264 ? -62.645 -2.000 94.792 1.00 89.94 264 VAL A O 1
ATOM 1975 N N . ALA A 1 265 ? -64.583 -2.667 95.696 1.00 92.19 265 ALA A N 1
ATOM 1976 C CA . ALA A 1 265 ? -65.021 -3.416 94.523 1.00 92.19 265 ALA A CA 1
ATOM 1977 C C . ALA A 1 265 ? -65.254 -2.503 93.306 1.00 92.19 265 ALA A C 1
ATOM 1979 O O . ALA A 1 265 ? -64.849 -2.861 92.203 1.00 92.19 265 ALA A O 1
ATOM 1980 N N . GLU A 1 266 ? -65.836 -1.314 93.490 1.00 89.12 266 GLU A N 1
ATOM 1981 C CA . GLU A 1 266 ? -65.998 -0.343 92.401 1.00 89.12 266 GLU A CA 1
ATOM 1982 C C . GLU A 1 266 ? -64.651 0.215 91.910 1.00 89.12 266 GLU A C 1
ATOM 1984 O O . GLU A 1 266 ? -64.441 0.322 90.704 1.00 89.12 266 GLU A O 1
ATOM 1989 N N . GLU A 1 267 ? -63.693 0.471 92.806 1.00 91.31 267 GLU A N 1
ATOM 1990 C CA . GLU A 1 267 ? -62.341 0.910 92.427 1.00 91.31 267 GLU A CA 1
ATOM 1991 C C . GLU A 1 267 ? -61.601 -0.165 91.608 1.00 91.31 267 GLU A C 1
ATOM 1993 O O . GLU A 1 267 ? -61.007 0.122 90.568 1.00 91.31 267 GLU A O 1
ATOM 1998 N N . VAL A 1 268 ? -61.697 -1.439 92.018 1.00 94.19 268 VAL A N 1
ATOM 1999 C CA . VAL A 1 268 ? -61.140 -2.573 91.256 1.00 94.19 268 VAL A CA 1
ATOM 2000 C C . VAL A 1 268 ? -61.822 -2.702 89.890 1.00 94.19 268 VAL A C 1
ATOM 2002 O O . VAL A 1 268 ? -61.150 -3.007 88.903 1.00 94.19 268 VAL A O 1
ATOM 2005 N N . ARG A 1 269 ? -63.133 -2.439 89.802 1.00 91.69 269 ARG A N 1
ATOM 2006 C CA . ARG A 1 269 ? -63.883 -2.444 88.537 1.00 91.69 269 ARG A CA 1
ATOM 2007 C C . ARG A 1 269 ? -63.362 -1.372 87.578 1.00 91.69 269 ARG A C 1
ATOM 2009 O O . ARG A 1 269 ? -63.100 -1.675 86.415 1.00 91.69 269 ARG A O 1
ATOM 2016 N N . ILE A 1 270 ? -63.156 -0.148 88.068 1.00 91.56 270 ILE A N 1
ATOM 2017 C CA . ILE A 1 270 ? -62.609 0.967 87.281 1.00 91.56 270 ILE A CA 1
ATOM 2018 C C . ILE A 1 270 ? -61.183 0.648 86.807 1.00 91.56 270 ILE A C 1
ATOM 2020 O O . ILE A 1 270 ? -60.895 0.796 85.619 1.00 91.56 270 ILE A O 1
ATOM 2024 N N . LEU A 1 271 ? -60.312 0.140 87.688 1.00 93.25 271 LEU A N 1
ATOM 2025 C CA . LEU A 1 271 ? -58.948 -0.273 87.326 1.00 93.25 271 LEU A CA 1
ATOM 2026 C C . LEU A 1 271 ? -58.938 -1.396 86.278 1.00 93.25 271 LEU A C 1
ATOM 2028 O O . LEU A 1 271 ? -58.129 -1.375 85.349 1.00 93.25 271 LEU A O 1
ATOM 2032 N N . ALA A 1 272 ? -59.852 -2.362 86.389 1.00 93.44 272 ALA A N 1
ATOM 2033 C CA . ALA A 1 272 ? -59.999 -3.435 85.412 1.00 93.44 272 ALA A CA 1
ATOM 2034 C C . ALA A 1 272 ? -60.466 -2.905 84.045 1.00 93.44 272 ALA A C 1
ATOM 2036 O O . ALA A 1 272 ? -59.926 -3.310 83.016 1.00 93.44 272 ALA A O 1
ATOM 2037 N N . GLN A 1 273 ? -61.407 -1.955 84.018 1.00 90.88 273 GLN A N 1
ATOM 2038 C CA . GLN A 1 273 ? -61.848 -1.301 82.784 1.00 90.88 273 GLN A CA 1
ATOM 2039 C C . GLN A 1 273 ? -60.719 -0.482 82.132 1.00 90.88 273 GLN A C 1
ATOM 2041 O O . GLN A 1 273 ? -60.489 -0.617 80.932 1.00 90.88 273 GLN A O 1
ATOM 2046 N N . GLN A 1 274 ? -59.954 0.283 82.918 1.00 92.38 274 GLN A N 1
ATOM 2047 C CA . GLN A 1 274 ? -58.773 1.009 82.431 1.00 92.38 274 GLN A CA 1
ATOM 2048 C C . GLN A 1 274 ? -57.690 0.062 81.894 1.00 92.38 274 GLN A C 1
ATOM 2050 O O . GLN A 1 274 ? -57.058 0.351 80.879 1.00 92.38 274 GLN A O 1
ATOM 2055 N N . SER A 1 275 ? -57.484 -1.093 82.536 1.00 94.44 275 SER A N 1
ATOM 2056 C CA . SER A 1 275 ? -56.543 -2.115 82.062 1.00 94.44 275 SER A CA 1
ATOM 2057 C C . SER A 1 275 ? -56.993 -2.741 80.735 1.00 94.44 275 SER A C 1
ATOM 2059 O O . SER A 1 275 ? -56.163 -2.960 79.848 1.00 94.44 275 SER A O 1
ATOM 2061 N N . ALA A 1 276 ? -58.299 -2.969 80.554 1.00 90.88 276 ALA A N 1
ATOM 2062 C CA . ALA A 1 276 ? -58.873 -3.445 79.294 1.00 90.88 276 ALA A CA 1
ATOM 2063 C C . ALA A 1 276 ? -58.728 -2.412 78.158 1.00 90.88 276 ALA A C 1
ATOM 2065 O O . ALA A 1 276 ? -58.338 -2.768 77.048 1.00 90.88 276 ALA A O 1
ATOM 2066 N N . GLU A 1 277 ? -58.970 -1.126 78.431 1.00 92.88 277 GLU A N 1
ATOM 2067 C CA . GLU A 1 277 ? -58.739 -0.054 77.450 1.00 92.88 277 GLU A CA 1
ATOM 2068 C C . GLU A 1 277 ? -57.256 0.067 77.076 1.00 92.88 277 GLU A C 1
ATOM 2070 O O . GLU A 1 277 ? -56.916 0.084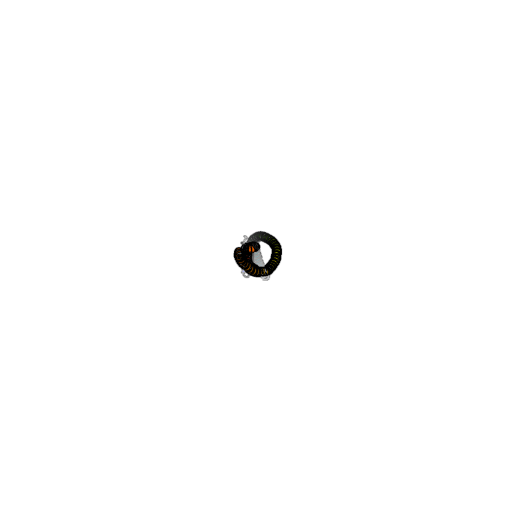 75.891 1.00 92.88 277 GLU A O 1
ATOM 2075 N N . ALA A 1 278 ? -56.355 0.074 78.065 1.00 93.25 278 ALA A N 1
ATOM 2076 C CA . ALA A 1 278 ? -54.916 0.161 77.826 1.00 93.25 278 ALA A CA 1
ATOM 2077 C C . ALA A 1 278 ? -54.381 -1.043 77.031 1.00 93.25 278 ALA A C 1
ATOM 2079 O O . ALA A 1 278 ? -53.559 -0.876 76.129 1.00 93.25 278 ALA A O 1
ATOM 2080 N N . THR A 1 279 ? -54.859 -2.257 77.323 1.00 93.25 279 THR A N 1
ATOM 2081 C CA . THR A 1 279 ? -54.498 -3.449 76.540 1.00 93.25 279 THR A CA 1
ATOM 2082 C C . THR A 1 279 ? -55.042 -3.399 75.118 1.00 93.25 279 THR A C 1
ATOM 2084 O O . THR A 1 279 ? -54.323 -3.802 74.207 1.00 93.25 279 THR A O 1
ATOM 2087 N N . GLY A 1 280 ? -56.237 -2.841 74.899 1.00 92.50 280 GLY A N 1
ATOM 2088 C CA . GLY A 1 280 ? -56.776 -2.603 73.558 1.00 92.50 280 GLY A CA 1
ATOM 2089 C C . GLY A 1 280 ? -55.934 -1.626 72.727 1.00 92.50 280 GLY A C 1
ATOM 2090 O O . GLY A 1 280 ? -55.710 -1.855 71.539 1.00 92.50 280 GLY A O 1
ATOM 2091 N N . GLU A 1 281 ? -55.402 -0.563 73.337 1.00 94.00 281 GLU A N 1
ATOM 2092 C CA . GLU A 1 281 ? -54.463 0.346 72.660 1.00 94.00 281 GLU A CA 1
ATOM 2093 C C . GLU A 1 281 ? -53.128 -0.344 72.329 1.00 94.00 281 GLU A C 1
ATOM 2095 O O . GLU A 1 281 ? -52.624 -0.214 71.211 1.00 94.00 281 GLU A O 1
ATOM 2100 N N . ILE A 1 282 ? -52.580 -1.151 73.247 1.00 94.19 282 ILE A N 1
ATOM 2101 C CA . ILE A 1 282 ? -51.361 -1.934 72.977 1.00 94.19 282 ILE A CA 1
ATOM 2102 C C . ILE A 1 282 ? -51.604 -2.955 71.856 1.00 94.19 282 ILE A C 1
ATOM 2104 O O . ILE A 1 282 ? -50.740 -3.134 70.998 1.00 94.19 282 ILE A O 1
ATOM 2108 N N . GLU A 1 283 ? -52.770 -3.600 71.817 1.00 93.12 283 GLU A N 1
ATOM 2109 C CA . GLU A 1 283 ? -53.129 -4.554 70.764 1.00 93.12 283 GLU A CA 1
ATOM 2110 C C . GLU A 1 283 ? -53.108 -3.901 69.374 1.00 93.12 283 GLU A C 1
ATOM 2112 O O . GLU A 1 283 ? -52.531 -4.469 68.444 1.00 93.12 283 GLU A O 1
ATOM 2117 N N . LYS A 1 284 ? -53.629 -2.670 69.239 1.00 94.38 284 LYS A N 1
ATOM 2118 C CA . LYS A 1 284 ? -53.543 -1.892 67.988 1.00 94.38 284 LYS A CA 1
ATOM 2119 C C . LYS A 1 284 ? -52.095 -1.611 67.578 1.00 94.38 284 LYS A C 1
ATOM 2121 O O . LYS A 1 284 ? -51.757 -1.774 66.405 1.00 94.38 284 LYS A O 1
ATOM 2126 N N . ILE A 1 285 ? -51.234 -1.217 68.521 1.00 94.19 285 ILE A N 1
ATOM 2127 C CA . ILE A 1 285 ? -49.808 -0.947 68.257 1.00 94.19 285 ILE A CA 1
ATOM 2128 C C . ILE A 1 285 ? -49.096 -2.226 67.800 1.00 94.19 285 ILE A C 1
ATOM 2130 O O . ILE A 1 285 ? -48.374 -2.218 66.805 1.00 94.19 285 ILE A O 1
ATOM 2134 N N . VAL A 1 286 ? -49.324 -3.346 68.486 1.00 95.00 286 VAL A N 1
ATOM 2135 C CA . VAL A 1 286 ? -48.719 -4.638 68.137 1.00 95.00 286 VAL A CA 1
ATOM 2136 C C . VAL A 1 286 ? -49.204 -5.120 66.768 1.00 95.00 286 VAL A C 1
ATOM 2138 O O . VAL A 1 286 ? -48.397 -5.607 65.975 1.00 95.00 286 VAL A O 1
ATOM 2141 N N . ALA A 1 287 ? -50.488 -4.939 66.448 1.00 92.56 287 ALA A N 1
ATOM 2142 C CA . ALA A 1 287 ? -51.028 -5.244 65.125 1.00 92.56 287 ALA A CA 1
ATOM 2143 C C . ALA A 1 287 ? -50.377 -4.387 64.022 1.00 92.56 287 ALA A C 1
ATOM 2145 O O . ALA A 1 287 ? -50.064 -4.904 62.947 1.00 92.56 287 ALA A O 1
ATOM 2146 N N . ALA A 1 288 ? -50.112 -3.103 64.292 1.00 94.88 288 ALA A N 1
ATOM 2147 C CA . ALA A 1 288 ? -49.384 -2.232 63.371 1.00 94.88 288 ALA A CA 1
ATOM 2148 C C . ALA A 1 288 ? -47.942 -2.719 63.144 1.00 94.88 288 ALA A C 1
ATOM 2150 O O . ALA A 1 288 ? -47.542 -2.889 61.994 1.00 94.88 288 ALA A O 1
ATOM 2151 N N . ILE A 1 289 ? -47.210 -3.064 64.212 1.00 94.38 289 ILE A N 1
ATOM 2152 C CA . ILE A 1 289 ? -45.847 -3.622 64.123 1.00 94.38 289 ILE A CA 1
ATOM 2153 C C . ILE A 1 289 ? -45.837 -4.923 63.306 1.00 94.38 289 ILE A C 1
ATOM 2155 O O . ILE A 1 289 ? -44.969 -5.123 62.457 1.00 94.38 289 ILE A O 1
ATOM 2159 N N . GLN A 1 290 ? -46.803 -5.820 63.519 1.00 91.62 290 GLN A N 1
ATOM 2160 C CA . GLN A 1 290 ? -46.911 -7.066 62.749 1.00 91.62 290 GLN A CA 1
ATOM 2161 C C . GLN A 1 290 ? -47.164 -6.818 61.256 1.00 91.62 290 GLN A C 1
ATOM 2163 O O . GLN A 1 290 ? -46.655 -7.558 60.413 1.00 91.62 290 GLN A O 1
ATOM 2168 N N . ARG A 1 291 ? -47.957 -5.797 60.913 1.00 94.56 291 ARG A N 1
ATOM 2169 C CA . ARG A 1 291 ? -48.196 -5.409 59.519 1.00 94.56 291 ARG A CA 1
ATOM 2170 C C . ARG A 1 291 ? -46.932 -4.822 58.888 1.00 94.56 291 ARG A C 1
ATOM 2172 O O . ARG A 1 291 ? -46.504 -5.309 57.848 1.00 94.56 291 ARG A O 1
ATOM 2179 N N . GLU A 1 292 ? -46.303 -3.854 59.548 1.00 95.06 292 GLU A N 1
ATOM 2180 C CA . GLU A 1 292 ? -45.086 -3.192 59.059 1.00 95.06 292 GLU A CA 1
ATOM 2181 C C . GLU A 1 292 ? -43.918 -4.175 58.912 1.00 95.06 292 GLU A C 1
ATOM 2183 O O . GLU A 1 292 ? -43.212 -4.159 57.910 1.00 95.06 292 GLU A O 1
ATOM 2188 N N . THR A 1 293 ? -43.739 -5.101 59.857 1.00 94.88 293 THR A N 1
ATOM 2189 C CA . THR A 1 293 ? -42.693 -6.134 59.751 1.00 94.88 293 THR A CA 1
ATOM 2190 C C . THR A 1 293 ? -42.908 -7.071 58.562 1.00 94.88 293 THR A C 1
ATOM 2192 O O . THR A 1 293 ? -41.930 -7.441 57.914 1.00 94.88 293 THR A O 1
ATOM 2195 N N . LYS A 1 294 ? -44.156 -7.429 58.225 1.00 92.19 294 LYS A N 1
ATOM 2196 C CA . LYS A 1 294 ? -44.463 -8.209 57.011 1.00 92.19 294 LYS A CA 1
ATOM 2197 C C . LYS A 1 294 ? -44.158 -7.429 55.735 1.00 92.19 294 LYS A C 1
ATOM 2199 O O . LYS A 1 294 ? -43.560 -7.992 54.824 1.00 92.19 294 LYS A O 1
ATOM 2204 N N . GLU A 1 295 ? -44.545 -6.155 55.684 1.00 94.94 295 GLU A N 1
ATOM 2205 C CA . GLU A 1 295 ? -44.253 -5.267 54.551 1.00 94.94 295 GLU A CA 1
ATOM 2206 C C . GLU A 1 295 ? -42.735 -5.124 54.342 1.00 94.94 295 GLU A C 1
ATOM 2208 O O . GLU A 1 295 ? -42.249 -5.267 53.221 1.00 94.94 295 GLU A O 1
ATOM 2213 N N . VAL A 1 296 ? -41.967 -4.950 55.425 1.00 95.88 296 VAL A N 1
ATOM 2214 C CA . VAL A 1 296 ? -40.499 -4.887 55.368 1.00 95.88 296 VAL A CA 1
ATOM 2215 C C . VAL A 1 296 ? -39.902 -6.197 54.856 1.00 95.88 296 VAL A C 1
ATOM 2217 O O . VAL A 1 296 ? -39.045 -6.153 53.983 1.00 95.88 296 VAL A O 1
ATOM 2220 N N . VAL A 1 297 ? -40.341 -7.365 55.340 1.00 93.12 297 VAL A N 1
ATOM 2221 C CA . VAL A 1 297 ? -39.810 -8.656 54.853 1.00 93.12 297 VAL A CA 1
ATOM 2222 C C . VAL A 1 297 ? -40.052 -8.832 53.352 1.00 93.12 297 VAL A C 1
ATOM 2224 O O . VAL A 1 297 ? -39.118 -9.207 52.649 1.00 93.12 297 VAL A O 1
ATOM 2227 N N . ALA A 1 298 ? -41.245 -8.498 52.852 1.00 92.25 298 ALA A N 1
ATOM 2228 C CA . ALA A 1 298 ? -41.548 -8.576 51.421 1.00 92.25 298 ALA A CA 1
ATOM 2229 C C . ALA A 1 298 ? -40.642 -7.651 50.585 1.00 92.25 298 ALA A C 1
ATOM 2231 O O . ALA A 1 298 ? -40.059 -8.086 49.595 1.00 92.25 298 ALA A O 1
ATOM 2232 N N . ALA A 1 299 ? -40.444 -6.403 51.026 1.00 93.94 299 ALA A N 1
ATOM 2233 C CA . ALA A 1 299 ? -39.543 -5.462 50.353 1.00 93.94 299 ALA A CA 1
ATOM 2234 C C . ALA A 1 299 ? -38.077 -5.940 50.357 1.00 93.94 299 ALA A C 1
ATOM 2236 O O . ALA A 1 299 ? -37.315 -5.671 49.430 1.00 93.94 299 ALA A O 1
ATOM 2237 N N . MET A 1 300 ? -37.663 -6.662 51.399 1.00 94.19 300 MET A N 1
ATOM 2238 C CA . MET A 1 300 ? -36.319 -7.234 51.486 1.00 94.19 300 MET A CA 1
ATOM 2239 C C . MET A 1 300 ? -36.131 -8.453 50.580 1.00 94.19 300 MET A C 1
ATOM 2241 O O . MET A 1 300 ? -35.045 -8.628 50.029 1.00 94.19 300 MET A O 1
ATOM 2245 N N . GLU A 1 301 ? -37.156 -9.289 50.413 1.00 90.25 301 GLU A N 1
ATOM 2246 C CA . GLU A 1 301 ? -37.141 -10.392 49.443 1.00 90.25 301 GLU A CA 1
ATOM 2247 C C . GLU A 1 301 ? -37.000 -9.845 48.015 1.00 90.25 301 GLU A C 1
ATOM 2249 O O . GLU A 1 301 ? -36.080 -10.251 47.303 1.00 90.25 301 GLU A O 1
ATOM 2254 N N . GLU A 1 302 ? -37.795 -8.834 47.654 1.00 92.38 302 GLU A N 1
ATOM 2255 C CA . GLU A 1 302 ? -37.688 -8.138 46.364 1.00 92.38 302 GLU A CA 1
ATOM 2256 C C . GLU A 1 302 ? -36.303 -7.498 46.169 1.00 92.38 302 GLU A C 1
ATOM 2258 O O . GLU A 1 302 ? -35.657 -7.693 45.139 1.00 92.38 302 GLU A O 1
ATOM 2263 N N . GLY A 1 303 ? -35.784 -6.789 47.179 1.00 91.50 303 GLY A N 1
ATOM 2264 C CA . GLY A 1 303 ? -34.449 -6.185 47.116 1.00 91.50 303 GLY A CA 1
ATOM 2265 C C . GLY A 1 303 ? -33.320 -7.212 46.966 1.00 91.50 303 GLY A C 1
ATOM 2266 O O . GLY A 1 303 ? -32.300 -6.926 46.339 1.00 91.50 303 GLY A O 1
ATOM 2267 N N . THR A 1 304 ? -33.498 -8.421 47.506 1.00 91.06 304 THR A N 1
ATOM 2268 C CA . THR A 1 304 ? -32.542 -9.525 47.334 1.00 91.06 304 THR A CA 1
ATOM 2269 C C . THR A 1 304 ? -32.561 -10.038 45.896 1.00 91.06 304 THR A C 1
ATOM 2271 O O . THR A 1 304 ? -31.503 -10.259 45.312 1.00 91.06 304 THR A O 1
ATOM 2274 N N . GLU A 1 305 ? -33.747 -10.193 45.309 1.00 90.50 305 GLU A N 1
ATOM 2275 C CA . GLU A 1 305 ? -33.914 -10.636 43.923 1.00 90.50 305 GLU A CA 1
ATOM 2276 C C . GLU A 1 305 ? -33.349 -9.608 42.930 1.00 90.50 305 GLU A C 1
ATOM 2278 O O . GLU A 1 305 ? -32.614 -9.973 42.012 1.00 90.50 305 GLU A O 1
ATOM 2283 N N . GLN A 1 306 ? -33.576 -8.313 43.177 1.00 90.62 306 GLN A N 1
ATOM 2284 C CA . GLN A 1 306 ? -32.979 -7.240 42.376 1.00 90.62 306 GLN A CA 1
ATOM 2285 C C . GLN A 1 306 ? -31.450 -7.196 42.476 1.00 90.62 306 GLN A C 1
ATOM 2287 O O . GLN A 1 306 ? -30.789 -6.962 41.467 1.00 90.62 306 GLN A O 1
ATOM 2292 N N . ALA A 1 307 ? -30.871 -7.446 43.655 1.00 91.62 307 ALA A N 1
ATOM 2293 C CA . ALA A 1 307 ? -29.417 -7.513 43.808 1.00 91.62 307 ALA A CA 1
ATOM 2294 C C . ALA A 1 307 ? -28.808 -8.688 43.020 1.00 91.62 307 ALA A C 1
ATOM 2296 O O . ALA A 1 307 ? -27.773 -8.515 42.382 1.00 91.62 307 ALA A O 1
ATOM 2297 N N . ILE A 1 308 ? -29.473 -9.853 43.013 1.00 89.12 308 ILE A N 1
ATOM 2298 C CA . ILE A 1 308 ? -29.052 -11.035 42.236 1.00 89.12 308 ILE A CA 1
ATOM 2299 C C . ILE A 1 308 ? -29.145 -10.761 40.733 1.00 89.12 308 ILE A C 1
ATOM 2301 O O . ILE A 1 308 ? -28.212 -11.059 39.989 1.00 89.12 308 ILE A O 1
ATOM 2305 N N . ALA A 1 309 ? -30.257 -10.179 40.278 1.00 89.38 309 ALA A N 1
ATOM 2306 C CA . ALA A 1 309 ? -30.413 -9.795 38.879 1.00 89.38 309 ALA A CA 1
ATOM 2307 C C . ALA A 1 309 ? -29.348 -8.763 38.469 1.00 89.38 309 ALA A C 1
ATOM 2309 O O . ALA A 1 309 ? -28.739 -8.885 37.410 1.00 89.38 309 ALA A O 1
ATOM 2310 N N . GLY A 1 310 ? -29.073 -7.786 39.338 1.00 87.31 310 GLY A N 1
ATOM 2311 C CA . GLY A 1 310 ? -28.052 -6.765 39.125 1.00 87.31 310 GLY A CA 1
ATOM 2312 C C . GLY A 1 310 ? -26.633 -7.326 39.022 1.00 87.31 310 GLY A C 1
ATOM 2313 O O . GLY A 1 310 ? -25.878 -6.866 38.171 1.00 87.31 310 GLY A O 1
ATOM 2314 N N . SER A 1 311 ? -26.268 -8.321 39.840 1.00 88.50 311 SER A N 1
ATOM 2315 C CA . SER A 1 311 ? -24.972 -8.999 39.705 1.00 88.50 311 SER A CA 1
ATOM 2316 C C . SER A 1 311 ? -24.908 -9.890 38.464 1.00 88.50 311 SER A C 1
ATOM 2318 O O . SER A 1 311 ? -23.886 -9.905 37.794 1.00 88.50 311 SER A O 1
ATOM 2320 N N . GLY A 1 312 ? -26.000 -10.583 38.119 1.00 84.19 312 GLY A N 1
ATOM 2321 C CA . GLY A 1 312 ? -26.044 -11.471 36.952 1.00 84.19 312 GLY A CA 1
ATOM 2322 C C . GLY A 1 312 ? -25.851 -10.746 35.616 1.00 84.19 312 GLY A C 1
ATOM 2323 O O . GLY A 1 312 ? -25.221 -11.291 34.722 1.00 84.19 312 GLY A O 1
ATOM 2324 N N . LEU A 1 313 ? -26.314 -9.496 35.503 1.00 84.38 313 LEU A N 1
ATOM 2325 C CA . LEU A 1 313 ? -26.109 -8.656 34.312 1.00 84.38 313 LEU A CA 1
ATOM 2326 C C . LEU A 1 313 ? -24.647 -8.254 34.069 1.00 84.38 313 LEU A C 1
ATOM 2328 O O . LEU A 1 313 ? -24.335 -7.738 33.001 1.00 84.38 313 LEU A O 1
ATOM 2332 N N . VAL A 1 314 ? -23.777 -8.397 35.071 1.00 80.50 314 VAL A N 1
ATOM 2333 C CA . VAL A 1 314 ? -22.345 -8.093 34.947 1.00 80.50 314 VAL A CA 1
ATOM 2334 C C . VAL A 1 314 ? -21.546 -9.321 34.498 1.00 80.50 314 VAL A C 1
ATOM 2336 O O . VAL A 1 314 ? -20.485 -9.158 33.903 1.00 80.50 314 VAL A O 1
ATOM 2339 N N . ASP A 1 315 ? -22.059 -10.524 34.764 1.00 69.25 315 ASP A N 1
ATOM 2340 C CA . ASP A 1 315 ? -21.427 -11.793 34.388 1.00 69.25 315 ASP A CA 1
ATOM 2341 C C . ASP A 1 315 ? -21.759 -12.238 32.939 1.00 69.25 315 ASP A C 1
ATOM 2343 O O . ASP A 1 315 ? -21.100 -13.147 32.427 1.00 69.25 315 ASP A O 1
ATOM 2347 N N . GLU A 1 316 ? -22.760 -11.625 32.283 1.00 56.44 316 GLU A N 1
ATOM 2348 C CA . GLU A 1 316 ? -23.121 -11.821 30.855 1.00 56.44 316 GLU A CA 1
ATOM 2349 C C . GLU A 1 316 ? -22.341 -10.903 29.898 1.00 56.44 316 GLU A C 1
ATOM 2351 O O . GLU A 1 316 ? -21.890 -11.417 28.844 1.00 56.44 316 GLU A O 1
#

Secondary structure (DSSP, 8-state):
------SEEEEEEEEETTEEEEEEEEEE-SS--PPPHHHHHHHHHHHHHHHHHHHHHHHHHHHHHHHHHHHHHHHHHHHHHHHHHTT-TT--PPP-SSHHHHHHHHHHHHHHHHHHHHHHHHHHHHHHHHHHHHHHHHHHHHHHHHHHHHHHHHHHHHHHHHHHHHHHHHHHHHHHHHHHHHHHHHHHHHHHHHHHHHHHHHHHHHHHHHHHHHHHHHHHHHHHHHHHHHHHHHHHHHHHHHHHHHHHHHHHHTGGGGHHHHHHHHHHHHHHHHHHHHHHHHHHHHHHHHHHHHHHHHHHHHHHHHHHHHHHHHH-

Solvent-accessible surface area (backbone atoms only — not comparable to full-atom values): 16467 Å² total; per-residue (Å²): 132,80,81,76,59,64,49,29,77,46,78,26,66,21,45,41,100,87,43,80,77,48,72,47,73,50,77,37,54,85,54,79,60,86,82,50,71,70,58,53,52,52,48,42,50,48,21,48,52,52,14,53,50,50,44,51,51,53,52,50,50,50,50,48,52,51,50,53,50,50,51,50,50,52,51,48,51,54,60,57,50,49,52,43,82,76,68,44,66,83,68,68,50,78,68,51,104,49,76,66,14,55,51,25,47,57,48,43,54,49,42,51,53,50,48,52,50,54,51,51,50,51,53,50,53,52,50,50,53,53,51,50,56,51,49,52,54,51,51,51,53,50,51,55,50,50,52,52,50,50,52,52,50,53,52,50,52,52,51,51,50,55,50,49,56,48,50,53,52,50,52,53,51,49,54,52,48,52,53,51,52,52,51,50,53,50,50,49,55,54,48,52,55,50,50,53,53,48,38,55,50,28,53,52,48,35,54,52,41,55,55,45,38,54,52,41,51,51,50,36,53,51,37,50,53,48,47,55,51,41,54,51,49,32,50,48,18,52,53,42,27,52,52,18,48,54,44,24,54,54,18,59,71,56,45,84,85,16,49,69,54,22,52,53,19,48,52,47,22,53,52,18,50,52,46,29,52,53,33,53,55,49,48,54,52,40,53,49,52,46,50,51,36,52,54,50,41,53,55,36,54,53,52,36,52,52,30,52,54,58,34,52,67,73,77,110